Protein AF-A0A2D4K7F2-F1 (afdb_monomer_lite)

Secondary structure (DSSP, 8-state):
-----TT--HHHHHHHHHHHHTHHHHHHHHHHHHHPPPPTT-HHHHHHHHHHHHHHHHHHHT-TTTHHHHHHHHHHHHHHHHHHHHHHHHGGG-----SSS--HHHHHHHH-HHHHHHHHHHHHHHHHT-HHHHHHHHHHHHHHHH--S---HHHHHHHTT--HHHHHHHHHHHHHHS----S--

InterPro domains:
  IPR040314 Protein DOP1 [PTHR14042] (12-180)
  IPR056458 DOP1-like, middle TPR domain [PF24597] (17-144)

Sequence (185 aa):
VPELSINASMEDYARSFFEIYSKELLVESLIEILHQKFSECDLEEQHHAYLKPFRILISLLDKPEIGPLVIADLFLEVIRAFYRYCKETLGSDLKLSYSQTGSVLTSAIKENKNASEIVKTANMLITSLNTDFLWDYMTGCIEDCLSDKNKSTQTQLVTNGATISELCTLTVFLLDVIPLVSRNA

Organism: NCBI:txid1970185

Radius of gyration: 18.39 Å; chains: 1; bounding box: 46×45×52 Å

Foldseek 3Di:
DDDDDPPDDPLNVLLVCCLPPPQVVVLVVLLVLLVDDDDPPDPVVLLVSLLVSLVVLLVQLVPPSGNVSNCQLCVVSLLVSLVVSLCVQQPPQPDFPPDPDQDSSVVSCVVRPSSVVSLVSSLSSCVSVPVVVVVVLLVVLLVLQPPPPDPDVVSCSSNVPDHNVRSVVSVSVCVNRHPPPDPPD

pLDDT: mean 83.31, std 15.86, range [33.06, 96.69]

Structure (mmCIF, N/CA/C/O backbone):
data_AF-A0A2D4K7F2-F1
#
_entry.id   AF-A0A2D4K7F2-F1
#
loop_
_atom_site.group_PDB
_atom_site.id
_atom_site.type_symbol
_atom_site.label_atom_id
_atom_site.label_alt_id
_atom_site.label_comp_id
_atom_site.label_asym_id
_atom_site.label_entity_id
_atom_site.label_seq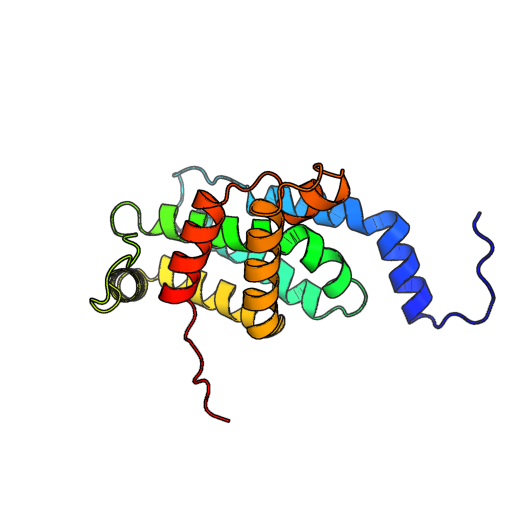_id
_atom_site.pdbx_PDB_ins_code
_atom_site.Cartn_x
_atom_site.Cartn_y
_atom_site.Cartn_z
_atom_site.occupancy
_atom_site.B_iso_or_equiv
_atom_site.auth_seq_id
_atom_site.auth_comp_id
_atom_site.auth_asym_id
_atom_site.auth_atom_id
_atom_site.pdbx_PDB_model_num
ATOM 1 N N . VAL A 1 1 ? 19.977 -13.621 -30.077 1.00 41.66 1 VAL A N 1
ATOM 2 C CA . VAL A 1 1 ? 20.786 -12.731 -29.214 1.00 41.66 1 VAL A CA 1
ATOM 3 C C . VAL A 1 1 ? 20.486 -11.316 -29.665 1.00 41.66 1 VAL A C 1
ATOM 5 O O . VAL A 1 1 ? 20.688 -11.071 -30.847 1.00 41.66 1 VAL A O 1
ATOM 8 N N . PRO A 1 2 ? 19.908 -10.436 -28.834 1.00 52.19 2 PRO A N 1
ATOM 9 C CA . PRO A 1 2 ? 19.657 -9.061 -29.253 1.00 52.19 2 PRO A CA 1
ATOM 10 C C . PRO A 1 2 ? 20.997 -8.339 -29.447 1.00 52.19 2 PRO A C 1
ATOM 12 O O . PRO A 1 2 ? 21.847 -8.371 -28.558 1.00 52.19 2 PRO A O 1
ATOM 15 N N . GLU A 1 3 ? 21.197 -7.735 -30.617 1.00 50.47 3 GLU A N 1
ATOM 16 C CA . GLU A 1 3 ? 22.344 -6.873 -30.912 1.00 50.47 3 GLU A CA 1
ATOM 17 C C . GLU A 1 3 ? 22.191 -5.559 -30.138 1.00 50.47 3 GLU A C 1
ATOM 19 O O . GLU A 1 3 ? 21.383 -4.699 -30.485 1.00 50.47 3 GLU A O 1
ATOM 24 N N . LEU A 1 4 ? 22.945 -5.423 -29.048 1.00 54.09 4 LEU A N 1
ATOM 25 C CA . LEU A 1 4 ? 22.988 -4.210 -28.239 1.00 54.09 4 LEU A CA 1
ATOM 26 C C . LEU A 1 4 ? 23.969 -3.217 -28.872 1.00 54.09 4 LEU A C 1
ATOM 28 O O . LEU A 1 4 ? 25.171 -3.469 -28.959 1.00 54.09 4 LEU A O 1
ATOM 32 N N . SER A 1 5 ? 23.444 -2.076 -29.314 1.00 52.84 5 SER A N 1
ATOM 33 C CA . SER A 1 5 ? 24.229 -0.929 -29.768 1.00 52.84 5 SER A CA 1
ATOM 34 C C . SER A 1 5 ? 25.203 -0.474 -28.675 1.00 52.84 5 SER A C 1
ATOM 36 O O . SER A 1 5 ? 24.795 -0.220 -27.543 1.00 52.84 5 SER A O 1
ATOM 38 N N . ILE A 1 6 ? 26.477 -0.330 -29.041 1.00 53.91 6 ILE A N 1
ATOM 39 C CA . ILE A 1 6 ? 27.677 -0.205 -28.184 1.00 53.91 6 ILE A CA 1
ATOM 40 C C . ILE A 1 6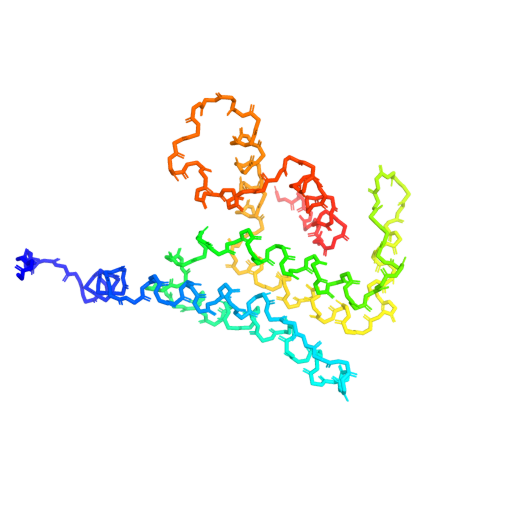 ? 27.754 1.111 -27.356 1.00 53.91 6 ILE A C 1
ATOM 42 O O . ILE A 1 6 ? 28.794 1.445 -26.804 1.00 53.91 6 ILE A O 1
ATOM 46 N N . ASN A 1 7 ? 26.652 1.847 -27.180 1.00 55.56 7 ASN A N 1
ATOM 47 C CA . ASN A 1 7 ? 26.633 3.141 -26.476 1.00 55.56 7 ASN A CA 1
ATOM 48 C C . ASN A 1 7 ? 25.781 3.174 -25.190 1.00 55.56 7 ASN A C 1
ATOM 50 O O . ASN A 1 7 ? 25.539 4.257 -24.663 1.00 55.56 7 ASN A O 1
ATOM 54 N N . ALA A 1 8 ? 25.314 2.032 -24.676 1.00 61.09 8 ALA A N 1
ATOM 55 C CA . ALA A 1 8 ? 24.573 1.985 -23.412 1.00 61.09 8 ALA A CA 1
ATOM 56 C C . ALA A 1 8 ? 25.526 2.099 -22.209 1.00 61.09 8 ALA A C 1
ATOM 58 O O . ALA A 1 8 ? 26.563 1.430 -22.170 1.00 61.09 8 ALA A O 1
ATOM 59 N N . SER A 1 9 ? 25.181 2.928 -21.219 1.00 81.25 9 SER A N 1
ATOM 60 C CA . SER A 1 9 ? 25.916 2.955 -19.952 1.00 81.25 9 SER A CA 1
ATOM 61 C C . SER A 1 9 ? 25.786 1.599 -19.238 1.00 81.25 9 SER A C 1
ATOM 63 O O . SER A 1 9 ? 24.853 0.833 -19.487 1.00 81.25 9 SER A O 1
ATOM 65 N N . MET A 1 10 ? 26.712 1.278 -18.329 1.00 80.88 10 MET A N 1
ATOM 66 C CA . MET A 1 10 ? 26.625 0.043 -17.531 1.00 80.88 10 MET A CA 1
ATOM 67 C C . MET A 1 10 ? 25.306 -0.035 -16.734 1.00 80.88 10 MET A C 1
ATOM 69 O O . MET A 1 10 ? 24.772 -1.125 -16.536 1.00 80.88 10 MET A O 1
ATOM 73 N N . GLU A 1 11 ? 24.758 1.115 -16.332 1.00 82.12 11 GLU A N 1
ATOM 74 C CA . GLU A 1 11 ? 23.466 1.228 -15.646 1.00 82.12 11 GLU A CA 1
ATOM 75 C C . GLU A 1 11 ? 22.288 0.883 -16.566 1.00 82.12 11 GLU A C 1
ATOM 77 O O . GLU A 1 11 ? 21.387 0.147 -16.163 1.00 82.12 11 GLU A O 1
ATOM 82 N N . ASP A 1 12 ? 22.311 1.339 -17.821 1.00 85.62 12 ASP A N 1
ATOM 83 C CA . ASP A 1 12 ? 21.271 1.009 -18.805 1.00 85.62 12 ASP A CA 1
ATOM 84 C C . ASP A 1 12 ? 21.291 -0.480 -19.164 1.00 85.62 12 ASP A C 1
ATOM 86 O O . ASP A 1 12 ? 20.240 -1.108 -19.313 1.00 85.62 12 ASP A O 1
ATOM 90 N N . TYR A 1 13 ? 22.489 -1.070 -19.241 1.00 88.06 13 TYR A N 1
ATOM 91 C CA . TYR A 1 13 ? 22.641 -2.511 -19.422 1.00 88.06 13 TYR A CA 1
ATOM 92 C C . TYR A 1 13 ? 22.053 -3.294 -18.240 1.00 88.06 13 TYR A C 1
ATOM 94 O O . TYR A 1 13 ? 21.304 -4.248 -18.451 1.00 88.06 13 TYR A O 1
ATOM 102 N N . ALA A 1 14 ? 22.348 -2.884 -17.001 1.00 88.62 14 ALA A N 1
ATOM 103 C CA . ALA A 1 14 ? 21.813 -3.530 -15.803 1.00 88.62 14 ALA A CA 1
ATOM 104 C C . ALA A 1 14 ? 20.278 -3.442 -15.736 1.00 88.62 14 ALA A C 1
ATOM 106 O O . ALA A 1 14 ? 19.625 -4.452 -15.465 1.00 88.62 14 ALA A O 1
ATOM 107 N N . ARG A 1 15 ? 19.701 -2.273 -16.056 1.00 89.88 15 ARG A N 1
ATOM 108 C CA . ARG A 1 15 ? 18.244 -2.080 -16.149 1.00 89.88 15 ARG A CA 1
ATOM 109 C C . ARG A 1 15 ? 17.612 -2.993 -17.192 1.00 89.88 15 ARG A C 1
ATOM 111 O O . ARG A 1 15 ? 16.686 -3.728 -16.868 1.00 89.88 15 ARG A O 1
ATOM 118 N N . SER A 1 16 ? 18.139 -2.991 -18.418 1.00 90.25 16 SER A N 1
ATOM 119 C CA . SER A 1 16 ? 17.604 -3.818 -19.507 1.00 90.25 16 SER A CA 1
ATOM 120 C C . SER A 1 16 ? 17.699 -5.310 -19.187 1.00 90.25 16 SER A C 1
ATOM 122 O O . SER A 1 16 ? 16.750 -6.057 -19.414 1.00 90.25 16 SER A O 1
ATOM 124 N N . PHE A 1 17 ? 18.818 -5.751 -18.606 1.00 92.69 17 PHE A N 1
ATOM 125 C CA . PHE A 1 17 ? 18.979 -7.134 -18.176 1.00 92.69 17 PHE A CA 1
ATOM 126 C C . PHE A 1 17 ? 17.947 -7.518 -17.107 1.00 92.69 17 PHE A C 1
ATOM 128 O O . PHE A 1 17 ? 17.298 -8.557 -17.223 1.00 92.69 17 PHE A O 1
ATOM 135 N N . PHE A 1 18 ? 17.769 -6.682 -16.080 1.00 94.19 18 PHE A N 1
ATOM 136 C CA . PHE A 1 18 ? 16.782 -6.929 -15.033 1.00 94.19 18 PHE A CA 1
ATOM 137 C C . PHE A 1 18 ? 15.359 -7.006 -15.600 1.00 94.19 18 PHE A C 1
ATOM 139 O O . PHE A 1 18 ? 14.629 -7.950 -15.294 1.00 94.19 18 PHE A O 1
ATOM 146 N N . GLU A 1 19 ? 14.988 -6.050 -16.451 1.00 93.00 19 GLU A N 1
ATOM 147 C CA . GLU A 1 19 ? 13.654 -5.963 -17.044 1.00 93.00 19 GLU A CA 1
ATOM 148 C C . GLU A 1 19 ? 13.312 -7.192 -17.895 1.00 93.00 19 GLU A C 1
ATOM 150 O O . GLU A 1 19 ? 12.196 -7.697 -17.812 1.00 93.00 19 GLU A O 1
ATOM 155 N N . ILE A 1 20 ? 14.281 -7.718 -18.652 1.00 93.00 20 ILE A N 1
ATOM 156 C CA . ILE A 1 20 ? 14.073 -8.873 -19.537 1.00 93.00 20 ILE A CA 1
ATOM 157 C C . ILE A 1 20 ? 14.046 -10.200 -18.768 1.00 93.00 20 ILE A C 1
ATOM 159 O O . ILE A 1 20 ? 13.259 -11.079 -19.114 1.00 93.00 20 ILE A O 1
ATOM 163 N N . TYR A 1 21 ? 14.921 -10.388 -17.774 1.00 95.06 21 TYR A N 1
ATOM 164 C CA . TYR A 1 21 ? 15.169 -11.722 -17.204 1.00 95.06 21 TYR A CA 1
ATOM 165 C C . TYR A 1 21 ? 14.666 -11.921 -15.772 1.00 95.06 21 TYR A C 1
ATOM 167 O O . TYR A 1 21 ? 14.460 -13.063 -15.366 1.00 95.06 21 TYR A O 1
ATOM 175 N N . SER A 1 22 ? 14.493 -10.848 -14.998 1.00 94.88 22 SER A N 1
ATOM 176 C CA . SER A 1 22 ? 14.298 -10.948 -13.543 1.00 94.88 22 SER A CA 1
ATOM 177 C C . SER A 1 22 ? 13.034 -10.262 -13.039 1.00 94.88 22 SER A C 1
ATOM 179 O O . SER A 1 22 ? 12.511 -10.663 -11.999 1.00 94.88 22 SER A O 1
ATOM 181 N N . LYS A 1 23 ? 12.546 -9.235 -13.745 1.00 95.00 23 LYS A N 1
ATOM 182 C CA . LYS A 1 23 ? 11.430 -8.399 -13.292 1.00 95.00 23 LYS A CA 1
ATOM 183 C C . LYS A 1 23 ? 10.177 -9.220 -12.988 1.00 95.00 23 LYS A C 1
ATOM 185 O O . LYS A 1 23 ? 9.656 -9.117 -11.884 1.00 95.00 23 LYS A O 1
ATOM 190 N N . GLU A 1 24 ? 9.724 -10.036 -13.936 1.00 94.19 24 GLU A N 1
ATOM 191 C CA . GLU A 1 24 ? 8.487 -10.818 -13.803 1.00 94.19 24 GLU A CA 1
ATOM 192 C C . GLU A 1 24 ? 8.547 -11.781 -12.608 1.00 94.19 24 GLU A C 1
ATOM 194 O O . GLU A 1 24 ? 7.668 -11.754 -11.750 1.00 94.19 24 GLU A O 1
ATOM 199 N N . LEU A 1 25 ? 9.645 -12.535 -12.483 1.00 95.69 25 LEU A N 1
ATOM 200 C CA . LEU A 1 25 ? 9.866 -13.469 -11.373 1.00 95.69 25 LEU A CA 1
ATOM 201 C C . LEU A 1 25 ? 9.899 -12.759 -10.014 1.00 95.69 25 LEU A C 1
ATOM 203 O O . LEU A 1 25 ? 9.378 -13.278 -9.023 1.00 95.69 25 LEU A O 1
ATOM 207 N N . LEU A 1 26 ? 10.524 -11.577 -9.951 1.00 95.88 26 LEU A N 1
ATOM 208 C CA . LEU A 1 26 ? 10.579 -10.792 -8.722 1.00 95.88 26 LEU A CA 1
ATOM 209 C C . LEU A 1 26 ? 9.196 -10.250 -8.349 1.00 95.88 26 LEU A C 1
ATOM 211 O O . LEU A 1 26 ? 8.814 -10.342 -7.185 1.00 95.88 26 LEU A O 1
ATOM 215 N N . VAL A 1 27 ? 8.450 -9.713 -9.318 1.00 94.88 27 VAL A N 1
ATOM 216 C CA . VAL A 1 27 ? 7.085 -9.213 -9.107 1.00 94.88 27 VAL A CA 1
ATOM 217 C C . VAL A 1 27 ? 6.181 -10.339 -8.610 1.00 94.88 27 VAL A C 1
ATOM 219 O O . VAL A 1 27 ? 5.565 -10.185 -7.559 1.00 94.88 27 VAL A O 1
ATOM 222 N N . GLU A 1 28 ? 6.165 -11.494 -9.278 1.00 94.44 28 GLU A N 1
ATOM 223 C CA . GLU A 1 28 ? 5.356 -12.652 -8.872 1.00 94.44 28 GLU A CA 1
ATOM 224 C C . GLU A 1 28 ? 5.695 -13.111 -7.444 1.00 94.44 28 GLU A C 1
ATOM 226 O O . GLU A 1 28 ? 4.811 -13.275 -6.601 1.00 94.44 28 GLU A O 1
ATOM 231 N N . SER A 1 29 ? 6.988 -13.214 -7.124 1.00 94.12 29 SER A N 1
ATOM 232 C CA . SER A 1 29 ? 7.446 -13.594 -5.781 1.00 94.12 29 SER A CA 1
ATOM 233 C C . SER A 1 29 ? 7.030 -12.585 -4.705 1.00 94.12 29 SER A C 1
ATOM 235 O O . SER A 1 29 ? 6.709 -12.967 -3.578 1.00 94.12 29 SER A O 1
ATOM 237 N N . LEU A 1 30 ? 7.049 -11.288 -5.023 1.00 95.88 30 LEU A N 1
ATOM 238 C CA . LEU A 1 30 ? 6.648 -10.231 -4.095 1.00 95.88 30 LEU A CA 1
ATOM 239 C C . LEU A 1 30 ? 5.133 -10.195 -3.889 1.00 95.88 30 LEU A C 1
ATOM 241 O O . LEU A 1 30 ? 4.702 -9.985 -2.756 1.00 95.88 30 LEU A O 1
ATOM 245 N N . ILE A 1 31 ? 4.335 -10.444 -4.933 1.00 94.25 31 ILE A N 1
ATOM 246 C CA . ILE A 1 31 ? 2.877 -10.600 -4.813 1.00 94.25 31 ILE A CA 1
ATOM 247 C C . ILE A 1 31 ? 2.558 -11.758 -3.869 1.00 94.25 31 ILE A C 1
ATOM 249 O O . ILE A 1 31 ? 1.789 -11.579 -2.926 1.00 94.25 31 ILE A O 1
ATOM 253 N N . GLU A 1 32 ? 3.211 -12.908 -4.053 1.00 93.75 32 GLU A N 1
ATOM 254 C CA . GLU A 1 32 ? 3.011 -14.067 -3.181 1.00 93.75 32 GLU A CA 1
ATOM 255 C C . GLU A 1 32 ? 3.349 -13.727 -1.722 1.00 93.75 32 GLU A C 1
ATOM 257 O O . GLU A 1 32 ? 2.568 -14.006 -0.815 1.00 93.75 32 GLU A O 1
ATOM 262 N N . ILE A 1 33 ? 4.468 -13.033 -1.479 1.00 93.31 33 ILE A N 1
ATOM 263 C CA . ILE A 1 33 ? 4.861 -12.569 -0.138 1.00 93.31 33 ILE A CA 1
ATOM 264 C C . ILE A 1 33 ? 3.832 -11.593 0.460 1.00 93.31 33 ILE A C 1
ATOM 266 O O . ILE A 1 33 ? 3.527 -11.688 1.647 1.00 93.31 33 ILE A O 1
ATOM 270 N N . LEU A 1 34 ? 3.269 -10.679 -0.336 1.00 94.31 34 LEU A N 1
ATOM 271 C CA . LEU A 1 34 ? 2.207 -9.758 0.097 1.00 94.31 34 LEU A CA 1
ATOM 272 C C . LEU A 1 34 ? 0.890 -10.497 0.408 1.00 94.31 34 LEU A C 1
ATOM 274 O O . LEU A 1 34 ? 0.081 -10.035 1.220 1.00 94.31 34 LEU A O 1
ATOM 278 N N . HIS A 1 35 ? 0.654 -11.649 -0.220 1.00 91.50 35 HIS A N 1
ATOM 279 C CA . HIS A 1 35 ? -0.549 -12.467 -0.042 1.00 91.50 35 HIS A CA 1
ATOM 280 C C . HIS A 1 35 ? -0.446 -13.528 1.049 1.00 91.50 35 HIS A C 1
ATOM 282 O O . HIS A 1 35 ? -1.481 -14.092 1.420 1.00 91.50 35 HIS A O 1
ATOM 288 N N . GLN A 1 36 ? 0.751 -13.765 1.591 1.00 83.31 36 GLN A N 1
ATOM 289 C CA . GLN A 1 36 ? 0.975 -14.765 2.631 1.00 83.31 36 GLN A CA 1
ATOM 290 C C . GLN A 1 36 ? 0.002 -14.604 3.802 1.00 83.31 36 GLN A C 1
ATOM 292 O O . GLN A 1 36 ? -0.175 -13.521 4.363 1.00 83.31 36 GLN A O 1
ATOM 297 N N . LYS A 1 37 ? -0.622 -15.726 4.171 1.00 76.19 37 LYS A N 1
ATOM 298 C CA . LYS A 1 37 ? -1.452 -15.864 5.367 1.00 76.19 37 LYS A CA 1
ATOM 299 C C . LYS A 1 37 ? -0.634 -16.557 6.443 1.00 76.19 37 LYS A C 1
ATOM 301 O O . LYS A 1 37 ? -0.062 -17.617 6.192 1.00 76.19 37 LYS A O 1
ATOM 306 N N . PHE A 1 38 ? -0.610 -15.984 7.636 1.00 72.00 38 PHE A N 1
ATOM 307 C CA . PHE A 1 38 ? 0.091 -16.564 8.776 1.00 72.00 38 PHE A CA 1
ATOM 308 C C . PHE A 1 38 ? -0.886 -17.387 9.618 1.00 72.00 38 PHE A C 1
ATOM 310 O O . PHE A 1 38 ? -2.035 -16.996 9.810 1.00 72.00 38 PHE A O 1
ATOM 317 N N . SER A 1 39 ? -0.443 -18.561 10.071 1.00 61.62 39 SER A N 1
ATOM 318 C CA . SER A 1 39 ? -1.217 -19.394 10.994 1.00 61.62 39 SER A CA 1
ATOM 319 C C . SER A 1 39 ? -1.154 -18.789 12.399 1.00 61.62 39 SER A C 1
ATOM 321 O O . SER A 1 39 ? -0.103 -18.301 12.800 1.00 61.62 39 SER A O 1
ATOM 323 N N . GLU A 1 40 ? -2.241 -18.887 13.164 1.00 58.59 40 GLU A N 1
ATOM 324 C CA . GLU A 1 40 ? -2.449 -18.260 14.489 1.00 58.59 40 GLU A CA 1
ATOM 325 C C . GLU A 1 40 ? -1.483 -18.716 15.610 1.00 58.59 40 GLU A C 1
ATOM 327 O O . GLU A 1 40 ? -1.678 -18.373 16.773 1.00 58.59 40 GLU A O 1
ATOM 332 N N . CYS A 1 41 ? -0.464 -19.529 15.311 1.00 56.75 41 CYS A N 1
ATOM 333 C CA . CYS A 1 41 ? 0.336 -20.198 16.338 1.00 56.75 41 CYS A CA 1
ATOM 334 C C . CYS A 1 41 ? 1.394 -19.313 17.012 1.00 56.75 41 CYS A C 1
ATOM 336 O O . CYS A 1 41 ? 1.846 -19.695 18.090 1.00 56.75 41 CYS A O 1
ATOM 338 N N . ASP A 1 42 ? 1.754 -18.154 16.449 1.00 68.75 42 ASP A N 1
ATOM 339 C CA . ASP A 1 42 ? 2.648 -17.198 17.114 1.00 68.75 42 ASP A CA 1
ATOM 340 C C . ASP A 1 42 ? 2.385 -15.749 16.655 1.00 68.75 42 ASP A C 1
ATOM 342 O O . ASP A 1 42 ? 2.672 -15.358 15.520 1.00 68.75 42 ASP A O 1
ATOM 346 N N . LEU A 1 43 ? 1.818 -14.942 17.558 1.00 68.81 43 LEU A N 1
ATOM 347 C CA . LEU A 1 43 ? 1.467 -13.538 17.316 1.00 68.81 43 LEU A CA 1
ATOM 348 C C . LEU A 1 43 ? 2.701 -12.648 17.074 1.00 68.81 43 LEU A C 1
ATOM 350 O O . LEU A 1 43 ? 2.588 -11.636 16.377 1.00 68.81 43 LEU A O 1
ATOM 354 N N . GLU A 1 44 ? 3.865 -12.989 17.639 1.00 71.69 44 GLU A N 1
ATOM 355 C CA . GLU A 1 44 ? 5.101 -12.221 17.439 1.00 71.69 44 GLU A CA 1
ATOM 356 C C . GLU A 1 44 ? 5.725 -12.533 16.074 1.00 71.69 44 GLU A C 1
ATOM 358 O O . GLU A 1 44 ? 6.097 -11.613 15.336 1.00 71.69 44 GLU A O 1
ATOM 363 N N . GLU A 1 45 ? 5.773 -13.811 15.686 1.00 75.38 45 GLU A N 1
ATOM 364 C CA . GLU A 1 45 ? 6.237 -14.209 14.351 1.00 75.38 45 GLU A CA 1
ATOM 365 C C . GLU A 1 45 ? 5.317 -13.664 13.250 1.00 75.38 45 GLU A C 1
ATOM 367 O O . GLU A 1 45 ? 5.803 -13.145 12.241 1.00 75.38 45 GLU A O 1
ATOM 372 N N . GLN A 1 46 ? 3.999 -13.695 13.468 1.00 78.00 46 GLN A N 1
ATOM 373 C CA . GLN A 1 46 ? 3.006 -13.120 12.559 1.00 78.00 46 GLN A CA 1
ATOM 374 C C . GLN A 1 46 ? 3.222 -11.614 12.353 1.00 78.00 46 GLN A C 1
ATOM 376 O O . GLN A 1 46 ? 3.198 -11.131 11.219 1.00 78.00 46 GLN A O 1
ATOM 381 N N . HIS A 1 47 ? 3.491 -10.867 13.428 1.00 82.19 47 HIS A N 1
ATOM 382 C CA . HIS A 1 47 ? 3.771 -9.432 13.340 1.00 82.19 47 HIS A CA 1
ATOM 383 C C . HIS A 1 47 ? 5.004 -9.139 12.480 1.00 82.19 47 HIS A C 1
ATOM 385 O O . HIS A 1 47 ? 4.956 -8.325 11.553 1.00 82.19 47 HIS A O 1
ATOM 391 N N . HIS A 1 48 ? 6.113 -9.837 12.734 1.00 85.19 48 HIS A N 1
ATOM 392 C CA . HIS A 1 48 ? 7.323 -9.688 11.926 1.00 85.19 48 HIS A CA 1
ATOM 393 C C . HIS A 1 48 ? 7.090 -10.022 10.454 1.00 85.19 48 HIS A C 1
ATOM 395 O O . HIS A 1 48 ? 7.679 -9.387 9.569 1.00 85.19 48 HIS A O 1
ATOM 401 N N . ALA A 1 49 ? 6.214 -10.984 10.195 1.00 87.44 49 ALA A N 1
ATOM 402 C CA . ALA A 1 49 ? 5.895 -11.406 8.855 1.00 87.44 49 ALA A CA 1
ATOM 403 C C . ALA A 1 49 ? 5.065 -10.364 8.078 1.00 87.44 49 ALA A C 1
ATOM 405 O O . ALA A 1 49 ? 5.313 -10.197 6.887 1.00 87.44 49 ALA A O 1
ATOM 406 N N . TYR A 1 50 ? 4.215 -9.559 8.733 1.00 92.25 50 TYR A N 1
ATOM 407 C CA . TYR A 1 50 ? 3.542 -8.409 8.099 1.00 92.25 50 TYR A 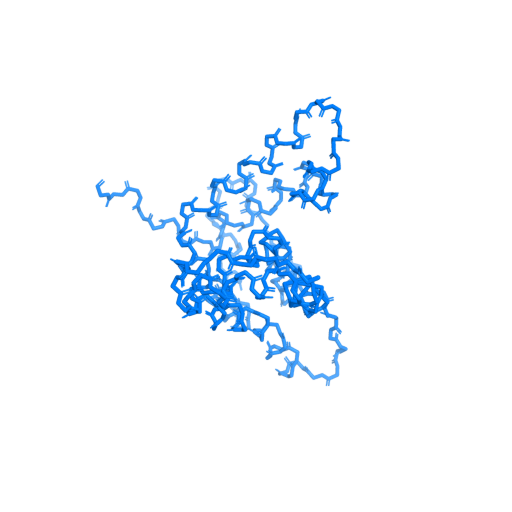CA 1
ATOM 408 C C . TYR A 1 50 ? 4.478 -7.242 7.761 1.00 92.25 50 TYR A C 1
ATOM 410 O O . TYR A 1 50 ? 4.245 -6.513 6.797 1.00 92.25 50 TYR A O 1
ATOM 418 N N . LEU A 1 51 ? 5.551 -7.038 8.533 1.00 94.50 51 LEU A N 1
ATOM 419 C CA . LEU A 1 51 ? 6.503 -5.948 8.274 1.00 94.50 51 LEU A CA 1
ATOM 420 C C . LEU A 1 51 ? 7.489 -6.278 7.146 1.00 94.50 51 LEU A C 1
ATOM 422 O O . LEU A 1 51 ? 7.997 -5.377 6.473 1.00 94.50 51 LEU A O 1
ATOM 426 N N . LYS A 1 52 ? 7.797 -7.564 6.959 1.00 94.25 52 LYS A N 1
ATOM 427 C CA . LYS A 1 52 ? 8.816 -8.041 6.018 1.00 94.25 52 LYS A CA 1
ATOM 428 C C . LYS A 1 52 ? 8.561 -7.610 4.559 1.00 94.25 52 LYS A C 1
ATOM 430 O O . LYS A 1 52 ? 9.514 -7.098 3.970 1.00 94.25 52 LYS A O 1
ATOM 435 N N . PRO A 1 53 ? 7.348 -7.732 3.978 1.00 94.88 53 PRO A N 1
ATOM 436 C CA . PRO A 1 53 ? 7.082 -7.303 2.605 1.00 94.88 53 PRO A CA 1
ATOM 437 C C . PRO A 1 53 ? 7.407 -5.822 2.383 1.00 94.88 53 PRO A C 1
ATOM 439 O O . PRO A 1 53 ? 8.138 -5.480 1.455 1.00 94.88 53 PRO A O 1
ATOM 442 N N . PHE A 1 54 ? 6.956 -4.941 3.283 1.00 96.25 54 PHE A N 1
ATOM 443 C CA . PHE A 1 54 ? 7.217 -3.503 3.169 1.00 96.25 54 PHE A CA 1
ATOM 444 C C . PHE A 1 54 ? 8.703 -3.171 3.306 1.00 96.25 54 PHE A C 1
ATOM 446 O O . PHE A 1 54 ? 9.217 -2.345 2.559 1.00 96.25 54 PHE A O 1
ATOM 453 N N . ARG A 1 55 ? 9.419 -3.842 4.218 1.00 96.25 55 ARG A N 1
ATOM 454 C CA . ARG A 1 55 ? 10.868 -3.650 4.387 1.00 96.25 55 ARG A CA 1
ATOM 455 C C . ARG A 1 55 ? 11.660 -4.080 3.155 1.00 96.25 55 ARG A C 1
ATOM 457 O O . ARG A 1 55 ? 12.576 -3.364 2.767 1.00 96.25 55 ARG A O 1
ATOM 464 N N . ILE A 1 56 ? 11.297 -5.205 2.533 1.00 95.81 56 ILE A N 1
ATOM 465 C CA . ILE A 1 56 ? 11.913 -5.649 1.274 1.00 95.81 56 ILE A CA 1
ATOM 466 C C . ILE A 1 56 ? 11.703 -4.586 0.195 1.00 95.81 56 ILE A C 1
ATOM 468 O O . ILE A 1 56 ? 12.666 -4.184 -0.450 1.00 95.81 56 ILE A O 1
ATOM 472 N N . LEU A 1 57 ? 10.474 -4.088 0.038 1.00 96.25 57 LEU A N 1
ATOM 473 C CA . LEU A 1 57 ? 10.159 -3.065 -0.960 1.00 96.25 57 LEU A CA 1
ATOM 474 C C . LEU A 1 57 ? 10.934 -1.766 -0.724 1.00 96.25 57 LEU A C 1
ATOM 476 O O . LEU A 1 57 ? 11.514 -1.249 -1.671 1.00 96.25 57 LEU A O 1
ATOM 480 N N . ILE A 1 58 ? 11.034 -1.288 0.522 1.00 95.31 58 ILE A N 1
ATOM 481 C CA . ILE A 1 58 ? 11.868 -0.122 0.867 1.00 95.31 58 ILE A CA 1
ATOM 482 C C . ILE A 1 58 ? 13.315 -0.348 0.407 1.00 95.31 58 ILE A C 1
ATOM 484 O O . ILE A 1 58 ? 13.871 0.494 -0.289 1.00 95.31 58 ILE A O 1
ATOM 488 N N . SER A 1 59 ? 13.904 -1.507 0.719 1.00 95.38 59 SER A N 1
ATOM 489 C CA . SER A 1 59 ? 15.275 -1.831 0.296 1.00 95.38 59 SER A CA 1
ATOM 490 C C . SER A 1 59 ? 15.444 -1.941 -1.223 1.00 95.38 59 SER A C 1
ATOM 492 O O . SER A 1 59 ? 16.534 -1.690 -1.734 1.00 95.38 59 SER A O 1
ATOM 494 N N . LEU A 1 60 ? 14.397 -2.330 -1.958 1.00 94.44 60 LEU A N 1
ATOM 495 C CA . LEU A 1 60 ? 14.424 -2.358 -3.421 1.00 94.44 60 LEU A CA 1
ATOM 496 C C . LEU A 1 60 ? 14.349 -0.953 -4.024 1.00 94.44 60 LEU A C 1
ATOM 498 O O . LEU A 1 60 ? 14.967 -0.719 -5.058 1.00 94.44 60 LEU A O 1
ATOM 502 N N . LEU A 1 61 ? 13.642 -0.013 -3.389 1.00 92.69 61 LEU A N 1
ATOM 503 C CA . LEU A 1 61 ? 13.579 1.382 -3.844 1.00 92.69 61 LEU A CA 1
ATOM 504 C C . LEU A 1 61 ? 14.928 2.099 -3.766 1.00 92.69 61 LEU A C 1
ATOM 506 O O . LEU A 1 61 ? 15.192 2.968 -4.592 1.00 92.69 61 LEU A O 1
ATOM 510 N N . ASP A 1 62 ? 15.818 1.668 -2.871 1.00 91.81 62 ASP A N 1
ATOM 511 C CA . ASP A 1 62 ? 17.206 2.146 -2.818 1.00 91.81 62 ASP A CA 1
ATOM 512 C C . ASP A 1 62 ? 18.054 1.687 -4.028 1.00 91.81 62 ASP A C 1
ATOM 514 O O . ASP A 1 62 ? 19.206 2.103 -4.180 1.00 91.81 62 ASP A O 1
ATOM 518 N N . LYS A 1 63 ? 17.516 0.810 -4.891 1.00 91.62 63 LYS A N 1
ATOM 519 C CA . LYS A 1 63 ? 18.156 0.320 -6.120 1.00 91.62 63 LYS A CA 1
ATOM 520 C C . LYS A 1 63 ? 17.504 0.964 -7.349 1.00 91.62 63 LYS A C 1
ATOM 522 O O . LYS A 1 63 ? 16.451 0.485 -7.785 1.00 91.62 63 LYS A O 1
ATOM 527 N N . PRO A 1 64 ? 18.099 2.018 -7.944 1.00 87.50 64 PRO A N 1
ATOM 528 C CA . PRO A 1 64 ? 17.499 2.749 -9.068 1.00 87.50 64 PRO A CA 1
ATOM 529 C C . PRO A 1 64 ? 17.303 1.897 -10.333 1.00 87.50 64 PRO A C 1
ATOM 531 O O . PRO A 1 64 ? 16.568 2.288 -11.239 1.00 87.50 64 PRO A O 1
ATOM 534 N N . GLU A 1 65 ? 17.962 0.746 -10.416 1.00 88.94 65 GLU A N 1
ATOM 535 C CA . GLU A 1 65 ? 17.840 -0.240 -11.485 1.00 88.94 65 GLU A CA 1
ATOM 536 C C . GLU A 1 65 ? 16.735 -1.287 -11.268 1.00 88.94 65 GLU A C 1
ATOM 538 O O . GLU A 1 65 ? 16.417 -2.009 -12.206 1.00 88.94 65 GLU A O 1
ATOM 543 N N . ILE A 1 66 ? 16.140 -1.375 -10.070 1.00 90.88 66 ILE A N 1
ATOM 544 C CA . ILE A 1 66 ? 15.126 -2.390 -9.725 1.00 90.88 66 ILE A CA 1
ATOM 545 C C . ILE A 1 66 ? 13.849 -1.745 -9.184 1.00 90.88 66 ILE A C 1
ATOM 547 O O . ILE A 1 66 ? 12.772 -1.970 -9.732 1.00 90.88 66 ILE A O 1
ATOM 551 N N . GLY A 1 67 ? 13.953 -0.948 -8.117 1.00 89.38 67 GLY A N 1
ATOM 552 C CA . GLY A 1 67 ? 12.809 -0.474 -7.334 1.00 89.38 67 GLY A CA 1
ATOM 553 C C . GLY A 1 67 ? 11.724 0.217 -8.162 1.00 89.38 67 GLY A C 1
ATOM 554 O O . GLY A 1 67 ? 10.582 -0.249 -8.158 1.00 89.38 67 GLY A O 1
ATOM 555 N N . PRO A 1 68 ? 12.060 1.273 -8.928 1.00 89.06 68 PRO A N 1
ATOM 556 C CA . PRO A 1 68 ? 11.089 1.959 -9.779 1.00 89.06 68 PRO A CA 1
ATOM 557 C C . PRO A 1 68 ? 10.448 1.061 -10.849 1.00 89.06 68 PRO A C 1
ATOM 559 O O . PRO A 1 68 ? 9.301 1.288 -11.223 1.00 89.06 68 PRO A O 1
ATOM 562 N N . LEU A 1 69 ? 11.157 0.033 -11.331 1.00 89.12 69 LEU A N 1
ATOM 563 C CA . LEU A 1 69 ? 10.663 -0.848 -12.395 1.00 89.12 69 LEU A CA 1
ATOM 564 C C . LEU A 1 69 ? 9.623 -1.855 -11.907 1.00 89.12 69 LEU A C 1
ATOM 566 O O . LEU A 1 69 ? 8.792 -2.278 -12.708 1.00 89.12 69 LEU A O 1
ATOM 570 N N . VAL A 1 70 ? 9.685 -2.257 -10.634 1.00 91.94 70 VAL A N 1
ATOM 571 C CA . VAL A 1 70 ? 8.749 -3.234 -10.054 1.00 91.94 70 VAL A CA 1
ATOM 572 C C . VAL A 1 70 ? 7.596 -2.586 -9.306 1.00 91.94 70 VAL A C 1
ATOM 574 O O . VAL A 1 70 ? 6.542 -3.203 -9.179 1.00 91.94 70 VAL A O 1
ATOM 577 N N . ILE A 1 71 ? 7.766 -1.362 -8.792 1.00 89.38 71 ILE A N 1
ATOM 578 C CA . ILE A 1 71 ? 6.757 -0.788 -7.900 1.00 89.38 71 ILE A CA 1
ATOM 579 C C . ILE A 1 71 ? 5.420 -0.570 -8.604 1.00 89.38 71 ILE A C 1
ATOM 581 O O . ILE A 1 71 ? 4.389 -0.871 -8.015 1.00 89.38 71 ILE A O 1
ATOM 585 N N . ALA A 1 72 ? 5.422 -0.123 -9.863 1.00 84.06 72 ALA A N 1
ATOM 586 C CA . ALA A 1 72 ? 4.195 0.135 -10.614 1.00 84.06 72 ALA A CA 1
ATOM 587 C C . ALA A 1 72 ? 3.294 -1.110 -10.716 1.00 84.06 72 ALA A C 1
ATOM 589 O O . ALA A 1 72 ? 2.078 -0.995 -10.579 1.00 84.06 72 ALA A O 1
ATOM 590 N N . ASP A 1 73 ? 3.899 -2.291 -10.872 1.00 90.06 73 ASP A N 1
ATOM 591 C CA . ASP A 1 73 ? 3.195 -3.575 -10.981 1.00 90.06 73 ASP A CA 1
ATOM 592 C C . ASP A 1 73 ? 2.738 -4.125 -9.616 1.00 90.06 73 ASP A C 1
ATOM 594 O O . ASP A 1 73 ? 1.878 -5.001 -9.539 1.00 90.06 73 ASP A O 1
ATOM 598 N N . LEU A 1 74 ? 3.307 -3.613 -8.521 1.00 93.38 74 LEU A N 1
ATOM 599 C CA . LEU A 1 74 ? 3.069 -4.092 -7.157 1.00 93.38 74 LEU A CA 1
ATOM 600 C C . LEU A 1 74 ? 2.192 -3.157 -6.330 1.00 93.38 74 LEU A C 1
ATOM 602 O O . LEU A 1 74 ? 1.682 -3.561 -5.287 1.00 93.38 74 LEU A O 1
ATOM 606 N N . PHE A 1 75 ? 2.045 -1.900 -6.733 1.00 93.56 75 PHE A N 1
ATOM 607 C CA . PHE A 1 75 ? 1.626 -0.862 -5.802 1.00 93.56 75 PHE A CA 1
ATOM 608 C C . PHE A 1 75 ? 0.199 -1.049 -5.279 1.00 93.56 75 PHE A C 1
ATOM 610 O O . PHE A 1 75 ? -0.034 -0.918 -4.076 1.00 93.56 75 PHE A O 1
ATOM 617 N N . LEU A 1 76 ? -0.744 -1.466 -6.127 1.00 94.75 76 LEU A N 1
ATOM 618 C CA . LEU A 1 76 ? -2.083 -1.818 -5.659 1.00 94.75 76 LEU A CA 1
ATOM 619 C C . LEU A 1 76 ? -2.064 -3.005 -4.681 1.00 94.75 76 LEU A C 1
ATOM 621 O O . LEU A 1 76 ? -2.794 -2.991 -3.690 1.00 94.75 76 LEU A O 1
ATOM 625 N N . GLU A 1 77 ? -1.199 -3.999 -4.897 1.00 95.50 77 GLU A N 1
ATOM 626 C CA . GLU A 1 77 ? -1.040 -5.128 -3.971 1.00 95.50 77 GLU A CA 1
ATOM 627 C C . GLU A 1 77 ? -0.420 -4.707 -2.637 1.00 95.50 77 GLU A C 1
ATOM 629 O O . GLU A 1 77 ? -0.824 -5.204 -1.586 1.00 95.50 77 GLU A O 1
ATOM 634 N N . VAL A 1 78 ? 0.490 -3.731 -2.645 1.00 96.06 78 VAL A N 1
ATOM 635 C CA . VAL A 1 78 ? 1.024 -3.110 -1.424 1.00 96.06 78 VAL A CA 1
ATOM 636 C C . VAL A 1 78 ? -0.093 -2.448 -0.622 1.00 96.06 78 VAL A C 1
ATOM 638 O O . VAL A 1 78 ? -0.187 -2.656 0.588 1.00 96.06 78 VAL A O 1
ATOM 641 N N . ILE A 1 79 ? -0.971 -1.690 -1.282 1.00 96.38 79 ILE A N 1
ATOM 642 C CA . ILE A 1 79 ? -2.101 -1.007 -0.636 1.00 96.38 79 ILE A CA 1
ATOM 643 C C . ILE A 1 79 ? -3.115 -2.029 -0.095 1.00 96.38 79 ILE A C 1
ATOM 645 O O . ILE A 1 79 ? -3.579 -1.905 1.043 1.00 96.38 79 ILE A O 1
ATOM 649 N N . ARG A 1 80 ? -3.419 -3.082 -0.866 1.00 96.31 80 ARG A N 1
ATOM 650 C CA . ARG A 1 80 ? -4.276 -4.202 -0.440 1.00 96.31 80 ARG A CA 1
ATOM 651 C C . ARG A 1 80 ? -3.708 -4.922 0.779 1.00 96.31 80 ARG A C 1
ATOM 653 O O . ARG A 1 80 ? -4.449 -5.177 1.730 1.00 96.31 80 ARG A O 1
ATOM 660 N N . ALA A 1 81 ? -2.414 -5.236 0.764 1.00 96.38 81 ALA A N 1
ATOM 661 C CA . ALA A 1 81 ? -1.720 -5.863 1.882 1.00 96.38 81 ALA A CA 1
ATOM 662 C C . ALA A 1 81 ? -1.741 -4.958 3.115 1.00 96.38 81 ALA A C 1
ATOM 664 O O . ALA A 1 81 ? -2.070 -5.419 4.202 1.00 96.38 81 ALA A O 1
ATOM 665 N N . PHE A 1 82 ? -1.496 -3.657 2.945 1.00 96.50 82 PHE A N 1
ATOM 666 C CA . PHE A 1 82 ? -1.541 -2.696 4.042 1.00 96.50 82 PHE A CA 1
ATOM 667 C C . PHE A 1 82 ? -2.915 -2.665 4.725 1.00 96.50 82 PHE A C 1
ATOM 669 O O . PHE A 1 82 ? -3.004 -2.857 5.940 1.00 96.50 82 PHE A O 1
ATOM 676 N N . TYR A 1 83 ? -3.993 -2.527 3.949 1.00 95.88 83 TYR A N 1
ATOM 677 C CA . TYR A 1 83 ? -5.352 -2.602 4.484 1.00 95.88 83 TYR A CA 1
ATOM 678 C C . TYR A 1 83 ? -5.626 -3.948 5.172 1.00 95.88 83 TYR A C 1
ATOM 680 O O . TYR A 1 83 ? -6.148 -3.981 6.290 1.00 95.88 83 TYR A O 1
ATOM 688 N N . ARG A 1 84 ? -5.254 -5.065 4.531 1.00 95.19 84 ARG A N 1
ATOM 689 C CA . ARG A 1 84 ? -5.468 -6.421 5.055 1.00 95.19 84 ARG A CA 1
ATOM 690 C C . ARG A 1 84 ? -4.754 -6.637 6.386 1.00 95.19 84 ARG A C 1
ATOM 692 O O . ARG A 1 84 ? -5.392 -7.089 7.328 1.00 95.19 84 ARG A O 1
ATOM 699 N N . TYR A 1 85 ? -3.478 -6.277 6.491 1.00 94.88 85 TYR A N 1
ATOM 700 C CA . TYR A 1 85 ? -2.689 -6.481 7.706 1.00 94.88 85 TYR A CA 1
ATOM 701 C C . TYR A 1 85 ? -3.221 -5.638 8.865 1.00 94.88 85 TYR A C 1
ATOM 703 O O . TYR A 1 85 ? -3.335 -6.131 9.988 1.00 94.88 85 TYR A O 1
ATOM 711 N N . CYS A 1 86 ? -3.638 -4.394 8.603 1.00 94.31 86 CYS A N 1
ATOM 712 C CA . CYS A 1 86 ? -4.331 -3.588 9.605 1.00 94.31 86 CYS A CA 1
ATOM 713 C C . CYS A 1 86 ? -5.666 -4.217 10.021 1.00 94.31 86 CYS A C 1
ATOM 715 O O . CYS A 1 86 ? -5.972 -4.253 11.209 1.00 94.31 86 CYS A O 1
ATOM 717 N N . LYS A 1 87 ? -6.444 -4.749 9.073 1.00 93.19 87 LYS A N 1
ATOM 718 C CA . LYS A 1 87 ? -7.723 -5.412 9.355 1.00 93.19 87 LYS A CA 1
ATOM 719 C C . LYS A 1 87 ? -7.557 -6.684 10.182 1.00 93.19 87 LYS A C 1
ATOM 721 O O . LYS A 1 87 ? -8.329 -6.894 11.108 1.00 93.19 87 LYS A O 1
ATOM 726 N N . GLU A 1 88 ? -6.565 -7.510 9.873 1.00 91.75 88 GLU A N 1
ATOM 727 C CA . GLU A 1 88 ? -6.263 -8.734 10.624 1.00 91.75 88 GLU A CA 1
ATOM 728 C C . GLU A 1 88 ? -5.746 -8.411 12.032 1.00 91.75 88 GLU A C 1
ATOM 730 O O . GLU A 1 88 ? -6.122 -9.076 12.990 1.00 91.75 88 GLU A O 1
ATOM 735 N N . THR A 1 89 ? -4.967 -7.335 12.177 1.00 91.75 89 THR A N 1
ATOM 736 C CA . THR A 1 89 ? -4.402 -6.917 13.472 1.00 91.75 89 THR A CA 1
ATOM 737 C C . THR A 1 89 ? -5.418 -6.210 14.380 1.00 91.75 89 THR A C 1
ATOM 739 O O . THR A 1 89 ? -5.344 -6.338 15.600 1.00 91.75 89 THR A O 1
ATOM 742 N N . LEU A 1 90 ? -6.348 -5.436 13.809 1.00 91.62 90 LEU A N 1
ATOM 743 C CA . LEU A 1 90 ? -7.349 -4.657 14.557 1.00 91.62 90 LEU A CA 1
ATOM 744 C C . LEU A 1 90 ? -8.706 -5.367 14.675 1.00 91.62 90 LEU A C 1
ATOM 746 O O . LEU A 1 90 ? -9.518 -5.005 15.521 1.00 91.62 90 LEU A O 1
ATOM 750 N N . GLY A 1 91 ? -8.997 -6.348 13.819 1.00 89.81 91 GLY A N 1
ATOM 751 C CA . GLY A 1 91 ? -10.270 -7.064 13.821 1.00 89.81 91 GLY A CA 1
ATOM 752 C C . GLY A 1 91 ? -11.477 -6.124 13.710 1.00 89.81 91 GLY A C 1
ATOM 753 O O . GLY A 1 91 ? -11.599 -5.346 12.761 1.00 89.81 91 GLY A O 1
ATOM 754 N N . SER A 1 92 ? -12.382 -6.193 14.692 1.00 87.06 92 SER A N 1
ATOM 755 C CA . SER A 1 92 ? -13.590 -5.354 14.768 1.00 87.06 92 SER A CA 1
ATOM 756 C C . SER A 1 92 ? -13.320 -3.874 15.047 1.00 87.06 92 SER A C 1
ATOM 758 O O . SER A 1 92 ? -14.226 -3.051 14.878 1.00 87.06 92 SER A O 1
ATOM 760 N N . ASP A 1 93 ? -12.105 -3.534 15.477 1.00 84.88 93 ASP A N 1
ATOM 761 C CA . ASP A 1 93 ? -11.721 -2.158 15.794 1.00 84.88 93 ASP A CA 1
ATOM 762 C C . ASP A 1 93 ? -11.322 -1.372 14.540 1.00 84.88 93 ASP A C 1
ATOM 764 O O . ASP A 1 93 ? -11.286 -0.139 14.569 1.00 84.88 93 ASP A O 1
ATOM 768 N N . LEU A 1 94 ? -11.113 -2.051 13.401 1.00 88.62 94 LEU A N 1
ATOM 769 C CA . LEU A 1 94 ? -10.975 -1.378 12.114 1.00 88.62 94 LEU A CA 1
ATOM 770 C C . LEU A 1 94 ? -12.336 -0.825 11.672 1.00 88.62 94 LEU A C 1
ATOM 772 O O . LEU A 1 94 ? -13.160 -1.518 11.072 1.00 88.62 94 LEU A O 1
ATOM 776 N N . LYS A 1 95 ? -12.561 0.457 11.963 1.00 86.69 95 LYS A N 1
ATOM 777 C CA . LYS A 1 95 ? -13.750 1.209 11.551 1.00 86.69 95 LYS A CA 1
ATOM 778 C C . LYS A 1 95 ? -13.323 2.429 10.756 1.00 86.69 95 LYS A C 1
ATOM 780 O O . LYS A 1 95 ? -12.799 3.383 11.322 1.00 86.69 95 LYS A O 1
ATOM 785 N N . LEU A 1 96 ? -13.554 2.372 9.448 1.00 84.94 96 LEU A N 1
ATOM 786 C CA . LEU A 1 96 ? -13.243 3.469 8.537 1.00 84.94 96 LEU A CA 1
ATOM 787 C C . LEU A 1 96 ? -14.172 4.661 8.777 1.00 84.94 96 LEU A C 1
ATOM 789 O O . LEU A 1 96 ? -15.382 4.488 8.976 1.00 84.94 96 LEU A O 1
ATOM 793 N N . SER A 1 97 ? -13.617 5.871 8.727 1.00 76.56 97 SER A N 1
ATOM 794 C CA . SER A 1 97 ? -14.390 7.104 8.880 1.00 76.56 97 SER A CA 1
ATOM 795 C C . SER A 1 97 ? -15.084 7.452 7.564 1.00 76.56 97 SER A C 1
ATOM 797 O O . SER A 1 97 ? -14.577 8.216 6.751 1.00 76.56 97 SER A O 1
ATOM 799 N N . TYR A 1 98 ? -16.294 6.942 7.349 1.00 70.75 98 TYR A N 1
ATOM 800 C CA . TYR A 1 98 ? -17.151 7.467 6.275 1.00 70.75 98 TYR A CA 1
ATOM 801 C C . TYR A 1 98 ? -17.824 8.802 6.666 1.00 70.75 98 TYR A C 1
ATOM 803 O O . TYR A 1 98 ? -18.457 9.442 5.829 1.00 70.75 98 TYR A O 1
ATOM 811 N N . SER A 1 99 ? -17.690 9.238 7.930 1.00 54.84 99 SER A N 1
ATOM 812 C CA . SER A 1 99 ? -18.245 10.488 8.470 1.00 54.84 99 SER A CA 1
ATOM 813 C C . SER A 1 99 ? -17.185 11.366 9.148 1.00 54.84 99 SER A C 1
ATOM 815 O O . SER A 1 99 ? -16.246 10.856 9.747 1.00 54.84 99 SER A O 1
ATOM 817 N N . GLN A 1 100 ? -17.397 12.688 9.132 1.00 52.44 100 GLN A N 1
ATOM 818 C CA . GLN A 1 100 ? -16.511 13.769 9.625 1.00 52.44 100 GLN A CA 1
ATOM 819 C C . GLN A 1 100 ? -16.164 13.772 11.130 1.00 52.44 100 GLN A C 1
ATOM 821 O O . GLN A 1 100 ? -15.574 14.728 11.632 1.00 52.44 100 GLN A O 1
ATOM 826 N N . THR A 1 101 ? -16.511 12.731 11.878 1.00 53.16 101 THR A N 1
ATOM 827 C CA . THR A 1 101 ? -16.095 12.571 13.275 1.00 53.16 101 THR A CA 1
ATOM 828 C C . THR A 1 101 ? -14.662 12.053 13.306 1.00 53.16 101 THR A C 1
ATOM 830 O O . THR A 1 101 ? -14.395 11.013 12.711 1.00 53.16 101 THR A O 1
ATOM 833 N N . GLY A 1 102 ? -13.759 12.778 13.978 1.00 56.94 102 GLY A N 1
ATOM 834 C CA . GLY A 1 102 ? -12.326 12.468 14.061 1.00 56.94 102 GLY A CA 1
ATOM 835 C C . GLY A 1 102 ? -12.017 10.970 14.190 1.00 56.94 102 GLY A C 1
ATOM 836 O O . GLY A 1 102 ? -12.680 10.257 14.941 1.00 56.94 102 GLY A O 1
ATOM 837 N N . SER A 1 103 ? -11.031 10.522 13.407 1.00 68.38 103 SER A N 1
ATOM 838 C CA . SER A 1 103 ? -10.809 9.124 13.021 1.00 68.38 103 SER A CA 1
ATOM 839 C C . SER A 1 103 ? -10.706 8.162 14.210 1.00 68.38 103 SER A C 1
ATOM 841 O O . SER A 1 103 ? -9.683 8.075 14.894 1.00 68.38 103 SER A O 1
ATOM 843 N N . VAL A 1 104 ? -11.779 7.393 14.425 1.00 82.12 104 VAL A N 1
ATOM 844 C CA . VAL A 1 104 ? -11.826 6.245 15.349 1.00 82.12 104 VAL A CA 1
ATOM 845 C C . VAL A 1 104 ? -10.702 5.256 15.022 1.00 82.12 104 VAL A C 1
ATOM 847 O O . VAL A 1 104 ? -10.077 4.709 15.931 1.00 82.12 104 VAL A O 1
ATOM 850 N N . LEU A 1 105 ? -10.390 5.093 13.731 1.00 87.50 105 LEU A N 1
ATOM 851 C CA . LEU A 1 105 ? -9.302 4.245 13.262 1.00 87.50 105 LEU A CA 1
ATOM 852 C C . LEU A 1 105 ? -7.936 4.724 13.764 1.00 87.50 105 LEU A C 1
ATOM 854 O O . LEU A 1 105 ? -7.140 3.908 14.223 1.00 87.50 105 LEU A O 1
ATOM 858 N N . THR A 1 106 ? -7.658 6.032 13.729 1.00 86.69 106 THR A N 1
ATOM 859 C CA . THR A 1 106 ? -6.390 6.568 14.244 1.00 86.69 106 THR A CA 1
ATOM 860 C C . THR A 1 106 ? -6.200 6.235 15.726 1.00 86.69 106 THR A C 1
ATOM 862 O O . THR A 1 106 ? -5.084 5.912 16.136 1.00 86.69 106 THR A O 1
ATOM 865 N N . SER A 1 107 ? -7.260 6.296 16.538 1.00 88.56 107 SER A N 1
ATOM 866 C CA . SER A 1 107 ? -7.190 5.923 17.958 1.00 88.56 107 SER A CA 1
ATOM 867 C C . SER A 1 107 ? -6.929 4.427 18.133 1.00 88.56 107 SER A C 1
ATOM 869 O O . SER A 1 107 ? -5.983 4.065 18.828 1.00 88.56 107 SER A O 1
ATOM 871 N N . ALA A 1 108 ? -7.665 3.569 17.419 1.00 91.38 108 ALA A N 1
ATOM 872 C CA . ALA A 1 108 ? -7.457 2.119 17.455 1.00 91.38 108 ALA A CA 1
ATOM 873 C C . ALA A 1 108 ? -6.025 1.721 17.041 1.00 91.38 108 ALA A C 1
ATOM 875 O O . ALA A 1 108 ? -5.387 0.887 17.681 1.00 91.38 108 ALA A O 1
ATOM 876 N N . ILE A 1 109 ? -5.468 2.377 16.015 1.00 92.25 109 ILE A N 1
ATOM 877 C CA . ILE A 1 109 ? -4.073 2.184 15.587 1.00 92.25 109 ILE A CA 1
ATOM 878 C C . ILE A 1 109 ? -3.086 2.619 16.674 1.00 92.25 109 ILE A C 1
ATOM 880 O O . ILE A 1 109 ? -2.057 1.975 16.858 1.00 92.25 109 ILE A O 1
ATOM 884 N N . LYS A 1 110 ? -3.352 3.723 17.381 1.00 90.44 110 LYS A N 1
ATOM 885 C CA . LYS A 1 110 ? -2.472 4.204 18.459 1.00 90.44 110 LYS A CA 1
ATOM 886 C C . LYS A 1 110 ? -2.495 3.286 19.680 1.00 90.44 110 LYS A C 1
ATOM 888 O O . LYS A 1 110 ? -1.471 3.156 20.344 1.00 90.44 110 LYS A O 1
ATOM 893 N N . GLU A 1 111 ? -3.636 2.668 19.961 1.00 93.06 111 GLU A N 1
ATOM 894 C CA . GLU A 1 111 ? -3.826 1.751 21.088 1.00 93.06 111 GLU A CA 1
ATOM 895 C C . GLU A 1 111 ? -3.265 0.345 20.808 1.00 93.06 111 GLU A C 1
ATOM 897 O O . GLU A 1 111 ? -2.911 -0.372 21.744 1.00 93.06 111 GLU A O 1
ATOM 902 N N . ASN A 1 112 ? -3.092 -0.034 19.536 1.00 93.12 112 ASN A N 1
ATOM 903 C CA . ASN A 1 112 ? -2.507 -1.312 19.132 1.00 93.12 112 ASN A CA 1
ATOM 904 C C . ASN A 1 112 ? -1.068 -1.144 18.603 1.00 93.12 112 ASN A C 1
ATOM 906 O O . ASN A 1 112 ? -0.835 -0.648 17.498 1.00 93.12 112 ASN A O 1
ATOM 910 N N . LYS A 1 113 ? -0.079 -1.614 19.377 1.00 93.25 113 LYS A N 1
ATOM 911 C CA . LYS A 1 113 ? 1.352 -1.505 19.032 1.00 93.25 113 LYS A CA 1
ATOM 912 C C . LYS A 1 113 ? 1.684 -2.115 17.662 1.00 93.25 113 LYS A C 1
ATOM 914 O O . LYS A 1 113 ? 2.395 -1.483 16.882 1.00 93.25 113 LYS A O 1
ATOM 919 N N . ASN A 1 114 ? 1.155 -3.300 17.359 1.00 92.69 114 ASN A N 1
ATOM 920 C CA . ASN A 1 114 ? 1.448 -4.011 16.114 1.00 92.69 114 ASN A CA 1
ATOM 921 C C . ASN A 1 114 ? 0.877 -3.248 14.912 1.00 92.69 114 ASN A C 1
ATOM 923 O O . ASN A 1 114 ? 1.596 -2.979 13.949 1.00 92.69 114 ASN A O 1
ATOM 927 N N . ALA A 1 115 ? -0.375 -2.786 15.011 1.00 93.62 115 ALA A N 1
ATOM 928 C CA . ALA A 1 115 ? -0.996 -1.954 13.982 1.00 93.62 115 ALA A CA 1
ATOM 929 C C . ALA A 1 115 ? -0.223 -0.641 13.772 1.00 93.62 115 ALA A C 1
ATOM 931 O O . ALA A 1 115 ? 0.009 -0.236 12.633 1.00 93.62 115 ALA A O 1
ATOM 932 N N . SER A 1 116 ? 0.232 0.001 14.855 1.00 94.62 116 SER A N 1
ATOM 933 C CA . SER A 1 116 ? 1.059 1.212 14.787 1.00 94.62 116 SER A CA 1
ATOM 934 C C . SER A 1 116 ? 2.366 0.986 14.025 1.00 94.62 116 SER A C 1
ATOM 936 O O . SER A 1 116 ? 2.770 1.826 13.222 1.00 94.62 116 SER A O 1
ATOM 938 N N . GLU A 1 117 ? 3.045 -0.138 14.258 1.00 95.31 117 GLU A N 1
ATOM 939 C CA . GLU A 1 117 ? 4.290 -0.481 13.565 1.00 95.31 117 GLU A CA 1
ATOM 940 C C . GLU A 1 117 ? 4.071 -0.820 12.084 1.00 95.31 117 GLU A C 1
ATOM 942 O O . GLU A 1 117 ? 4.870 -0.391 11.245 1.00 95.31 117 GLU A O 1
ATOM 947 N N . ILE A 1 118 ? 2.975 -1.514 11.752 1.00 95.38 118 ILE A N 1
ATOM 948 C CA . ILE A 1 118 ? 2.558 -1.764 10.364 1.00 95.38 118 ILE A CA 1
ATOM 949 C C . ILE A 1 118 ? 2.347 -0.432 9.641 1.00 95.38 118 ILE A C 1
ATOM 951 O O . ILE A 1 118 ? 2.980 -0.188 8.615 1.00 95.38 118 ILE A O 1
ATOM 955 N N . VAL A 1 119 ? 1.535 0.464 10.215 1.00 95.31 119 VAL A N 1
ATOM 956 C CA . VAL A 1 119 ? 1.240 1.788 9.644 1.00 95.31 119 VAL A CA 1
ATOM 957 C C . VAL A 1 119 ? 2.506 2.618 9.478 1.00 95.31 119 VAL A C 1
ATOM 959 O O . VAL A 1 119 ? 2.715 3.203 8.421 1.00 95.31 119 VAL A O 1
ATOM 962 N N . LYS A 1 120 ? 3.398 2.642 10.474 1.00 95.44 120 LYS A N 1
ATOM 963 C CA . LYS A 1 120 ? 4.682 3.353 10.360 1.00 95.44 120 LYS A CA 1
ATOM 964 C C . LYS A 1 120 ? 5.538 2.806 9.221 1.00 95.44 120 LYS A C 1
ATOM 966 O O . LYS A 1 120 ? 6.073 3.590 8.446 1.00 95.44 120 LYS A O 1
ATOM 971 N N . THR A 1 121 ? 5.654 1.485 9.108 1.00 96.69 121 THR A N 1
ATOM 972 C CA . THR A 1 121 ? 6.492 0.847 8.082 1.00 96.69 121 THR A CA 1
ATOM 973 C C . THR A 1 121 ? 5.915 1.058 6.679 1.00 96.69 121 THR A C 1
ATOM 975 O O . THR A 1 121 ? 6.655 1.407 5.763 1.00 96.69 121 THR A O 1
ATOM 978 N N . ALA A 1 122 ? 4.597 0.922 6.510 1.00 96.19 122 ALA A N 1
ATOM 979 C CA . ALA A 1 122 ? 3.923 1.206 5.244 1.00 96.19 122 ALA A CA 1
ATOM 980 C C . ALA A 1 122 ? 4.024 2.695 4.867 1.00 96.19 122 ALA A C 1
ATOM 982 O O . ALA A 1 122 ? 4.342 3.023 3.728 1.00 96.19 122 ALA A O 1
ATOM 983 N N . ASN A 1 123 ? 3.856 3.606 5.831 1.00 94.25 123 ASN A N 1
ATOM 984 C CA . ASN A 1 123 ? 4.020 5.041 5.593 1.00 94.25 123 ASN A CA 1
ATOM 985 C C . ASN A 1 123 ? 5.464 5.404 5.218 1.00 94.25 123 ASN A C 1
ATOM 987 O O . ASN A 1 123 ? 5.658 6.296 4.395 1.00 94.25 123 ASN A O 1
ATOM 991 N N . MET A 1 124 ? 6.476 4.712 5.760 1.00 94.50 124 MET A N 1
ATOM 992 C CA . MET A 1 124 ? 7.862 4.867 5.301 1.00 94.50 124 MET A CA 1
ATOM 993 C C . MET A 1 124 ? 8.007 4.478 3.827 1.00 94.50 124 MET A C 1
ATOM 995 O O . MET A 1 124 ? 8.556 5.263 3.063 1.00 94.50 124 MET A O 1
ATOM 999 N N . LEU A 1 125 ? 7.462 3.327 3.416 1.00 94.81 125 LEU A N 1
ATOM 1000 C CA . LEU A 1 125 ? 7.464 2.893 2.014 1.00 94.81 125 LEU A CA 1
ATOM 1001 C C . LEU A 1 125 ? 6.782 3.913 1.090 1.00 94.81 125 LEU A C 1
ATOM 1003 O O . LEU A 1 125 ? 7.337 4.280 0.059 1.00 94.81 125 LEU A O 1
ATOM 1007 N N . ILE A 1 126 ? 5.603 4.402 1.474 1.00 92.69 126 ILE A N 1
ATOM 1008 C CA . ILE A 1 126 ? 4.853 5.404 0.702 1.00 92.69 126 ILE A CA 1
ATOM 1009 C C . ILE A 1 126 ? 5.635 6.720 0.613 1.00 92.69 126 ILE A C 1
ATOM 1011 O O 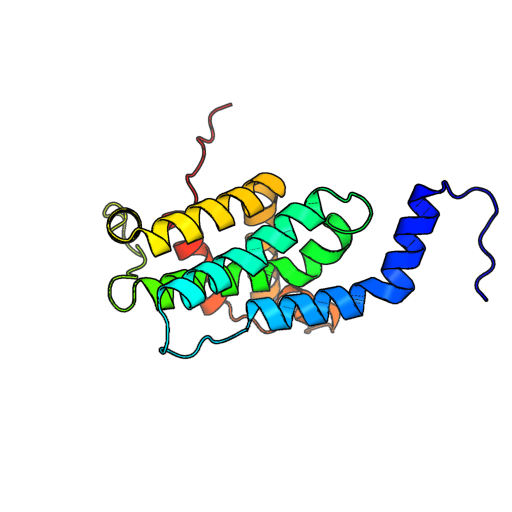. ILE A 1 126 ? 5.716 7.318 -0.455 1.00 92.69 126 ILE A O 1
ATOM 1015 N N . THR A 1 127 ? 6.266 7.151 1.707 1.00 91.44 127 THR A N 1
ATOM 1016 C CA . THR A 1 127 ? 7.091 8.369 1.716 1.00 91.44 127 THR A CA 1
ATOM 1017 C C . THR A 1 127 ? 8.305 8.223 0.796 1.00 91.44 127 THR A C 1
ATOM 1019 O O . THR A 1 127 ? 8.624 9.158 0.066 1.00 91.44 127 THR A O 1
ATOM 1022 N N . SER A 1 128 ? 8.944 7.047 0.765 1.00 91.00 128 SER A N 1
ATOM 1023 C CA . SER A 1 128 ? 10.037 6.741 -0.171 1.00 91.00 128 SER A CA 1
ATOM 1024 C C . SER A 1 128 ? 9.612 6.808 -1.644 1.00 91.00 128 SER A C 1
ATOM 1026 O O . SER A 1 128 ? 10.451 7.074 -2.499 1.00 91.00 128 SER A O 1
ATOM 1028 N N . LEU A 1 129 ? 8.326 6.600 -1.945 1.00 87.00 129 LEU A N 1
ATOM 1029 C CA . LEU A 1 129 ? 7.749 6.694 -3.294 1.00 87.00 129 LEU A CA 1
ATOM 1030 C C . LEU A 1 129 ? 7.239 8.088 -3.664 1.00 87.00 129 LEU A C 1
ATOM 1032 O O . LEU A 1 129 ? 6.821 8.281 -4.801 1.00 87.00 129 LEU A O 1
ATOM 1036 N N . ASN A 1 130 ? 7.303 9.044 -2.733 1.00 88.19 130 ASN A N 1
ATOM 1037 C CA . ASN A 1 130 ? 6.532 10.285 -2.729 1.00 88.19 130 ASN A CA 1
ATOM 1038 C C . ASN A 1 130 ? 5.023 10.043 -2.508 1.00 88.19 130 ASN A C 1
ATOM 1040 O O . ASN A 1 130 ? 4.360 9.290 -3.216 1.00 88.19 130 ASN A O 1
ATOM 1044 N N . THR A 1 131 ? 4.450 10.749 -1.536 1.00 88.81 131 THR A N 1
ATOM 1045 C CA . THR A 1 131 ? 3.017 10.709 -1.227 1.00 88.81 131 THR A CA 1
ATOM 1046 C C . THR A 1 131 ? 2.142 11.178 -2.395 1.00 88.81 131 THR A C 1
ATOM 1048 O O . THR A 1 131 ? 1.021 10.698 -2.529 1.00 88.81 131 THR A O 1
ATOM 1051 N N . ASP A 1 132 ? 2.626 12.069 -3.264 1.00 90.50 132 ASP A N 1
ATOM 1052 C CA . ASP A 1 132 ? 1.860 12.502 -4.443 1.00 90.50 132 ASP A CA 1
ATOM 1053 C C . ASP A 1 132 ? 1.647 11.346 -5.429 1.00 90.50 132 ASP A C 1
ATOM 1055 O O . ASP A 1 132 ? 0.535 11.148 -5.919 1.00 90.50 132 ASP A O 1
ATOM 1059 N N . PHE A 1 133 ? 2.667 10.497 -5.613 1.00 90.44 133 PHE A N 1
ATOM 1060 C CA . PHE A 1 133 ? 2.571 9.300 -6.452 1.00 90.44 133 PHE A CA 1
ATOM 1061 C C . PHE A 1 133 ? 1.455 8.361 -5.977 1.00 90.44 133 PHE A C 1
ATOM 1063 O O . PHE A 1 133 ? 0.746 7.782 -6.798 1.00 90.44 133 PHE A O 1
ATOM 1070 N N . LEU A 1 134 ? 1.250 8.240 -4.658 1.00 92.94 134 LEU A N 1
ATOM 1071 C CA . LEU A 1 134 ? 0.141 7.459 -4.112 1.00 92.94 134 LEU A CA 1
ATOM 1072 C C . LEU A 1 134 ? -1.214 7.962 -4.609 1.00 92.94 134 LEU A C 1
ATOM 1074 O O . LEU A 1 134 ? -2.049 7.169 -5.046 1.00 92.94 134 LEU A O 1
ATOM 1078 N N . TRP A 1 135 ? -1.454 9.265 -4.491 1.00 93.50 135 TRP A N 1
ATOM 1079 C CA . TRP A 1 135 ? -2.756 9.837 -4.812 1.00 93.50 135 TRP A CA 1
ATOM 1080 C C . TRP A 1 135 ? -3.004 9.877 -6.316 1.00 93.50 135 TRP A C 1
ATOM 1082 O O . TRP A 1 135 ? -4.125 9.583 -6.739 1.00 93.50 135 TRP A O 1
ATOM 1092 N N . ASP A 1 136 ? -1.969 10.143 -7.112 1.00 92.81 136 ASP A N 1
ATOM 1093 C CA . ASP A 1 136 ? -2.034 10.058 -8.571 1.00 92.81 136 ASP A CA 1
ATOM 1094 C C . ASP A 1 136 ? -2.364 8.629 -9.017 1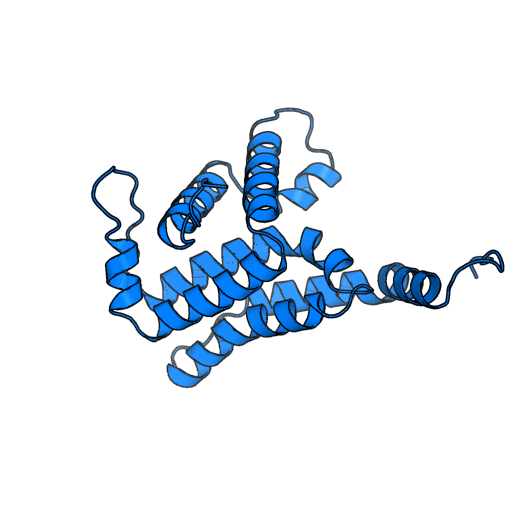.00 92.81 136 ASP A C 1
ATOM 1096 O O . ASP A 1 136 ? -3.275 8.419 -9.820 1.00 92.81 136 ASP A O 1
ATOM 1100 N N . TYR A 1 137 ? -1.706 7.625 -8.428 1.00 92.62 137 TYR A N 1
ATOM 1101 C CA . TYR A 1 137 ? -1.975 6.221 -8.732 1.00 92.62 137 TYR A CA 1
ATOM 1102 C C . TYR A 1 137 ? -3.396 5.793 -8.349 1.00 92.62 137 TYR A C 1
ATOM 1104 O O . TYR A 1 137 ? -4.089 5.157 -9.145 1.00 92.62 137 TYR A O 1
ATOM 1112 N N . MET A 1 138 ? -3.858 6.149 -7.144 1.00 93.69 138 MET A N 1
ATOM 1113 C CA . MET A 1 138 ? -5.218 5.819 -6.700 1.00 93.69 138 MET A CA 1
ATOM 1114 C C . MET A 1 138 ? -6.276 6.495 -7.574 1.00 93.69 138 MET A C 1
ATOM 1116 O O . MET A 1 138 ? -7.294 5.876 -7.885 1.00 93.69 138 MET A O 1
ATOM 1120 N N . THR A 1 139 ? -6.027 7.736 -7.996 1.00 93.12 139 THR A N 1
ATOM 1121 C CA . THR A 1 139 ? -6.901 8.459 -8.927 1.00 93.12 139 THR A CA 1
ATOM 1122 C C . THR A 1 139 ? -6.944 7.750 -10.276 1.00 93.12 139 THR A C 1
ATOM 1124 O O . THR A 1 139 ? -8.036 7.439 -10.746 1.00 93.12 139 THR A O 1
ATOM 1127 N N . GLY A 1 140 ? -5.786 7.385 -10.836 1.00 91.38 140 GLY A N 1
ATOM 1128 C CA . GLY A 1 140 ? -5.703 6.629 -12.087 1.00 91.38 140 GLY A CA 1
ATOM 1129 C C . GLY A 1 140 ? -6.462 5.300 -12.029 1.00 91.38 140 GLY A C 1
ATOM 1130 O O . GLY A 1 140 ? -7.283 5.023 -12.897 1.00 91.38 140 GLY A O 1
ATOM 1131 N N . CYS A 1 141 ? -6.297 4.520 -10.954 1.00 90.56 141 CYS A N 1
ATOM 1132 C CA . CYS A 1 141 ? -7.038 3.265 -10.771 1.00 90.56 141 CYS A CA 1
ATOM 1133 C C . CYS A 1 141 ? -8.562 3.473 -10.755 1.00 90.56 141 CYS A C 1
ATOM 1135 O O . CYS A 1 141 ? -9.317 2.657 -11.289 1.00 90.56 141 CYS A O 1
ATOM 1137 N N . ILE A 1 142 ? -9.031 4.549 -10.116 1.00 91.94 142 ILE A N 1
ATOM 1138 C CA . ILE A 1 142 ? -10.457 4.889 -10.038 1.00 91.94 142 ILE A CA 1
ATOM 1139 C C . ILE A 1 142 ? -10.981 5.332 -11.407 1.00 91.94 142 ILE A C 1
ATOM 1141 O O . ILE A 1 142 ? -12.031 4.853 -11.837 1.00 91.94 142 ILE A O 1
ATOM 1145 N N . GLU A 1 143 ? -10.259 6.210 -12.102 1.00 90.81 143 GLU A N 1
ATOM 1146 C CA . GLU A 1 143 ? -10.609 6.682 -13.446 1.00 90.81 143 GLU A CA 1
ATOM 1147 C C . GLU A 1 143 ? -10.672 5.531 -14.456 1.00 90.81 143 GLU A C 1
ATOM 1149 O O . GLU A 1 143 ? -11.624 5.448 -15.240 1.00 90.81 143 GLU A O 1
ATOM 1154 N N . ASP A 1 144 ? -9.717 4.605 -14.386 1.00 86.56 144 ASP A N 1
ATOM 1155 C CA . ASP A 1 144 ? -9.686 3.396 -15.206 1.00 86.56 144 ASP A CA 1
ATOM 1156 C C . ASP A 1 144 ? -10.881 2.483 -14.910 1.00 86.56 144 ASP A C 1
ATOM 1158 O O . ASP A 1 144 ? -11.500 1.951 -15.831 1.00 86.56 144 ASP A O 1
ATOM 1162 N N . CYS A 1 145 ? -11.259 2.328 -13.636 1.00 85.81 145 CYS A N 1
ATOM 1163 C CA . CYS A 1 145 ? -12.412 1.513 -13.251 1.00 85.81 145 CYS A CA 1
ATOM 1164 C C . CYS A 1 145 ? -13.758 2.130 -13.682 1.00 85.81 145 CYS A C 1
ATOM 1166 O O . CYS A 1 145 ? -14.726 1.396 -13.888 1.00 85.81 145 CYS A O 1
ATOM 1168 N N . LEU A 1 146 ? -13.839 3.460 -13.788 1.00 85.19 146 LEU A N 1
ATOM 1169 C CA . LEU A 1 146 ? -15.039 4.194 -14.214 1.00 85.19 146 LEU A CA 1
ATOM 1170 C C . LEU A 1 146 ? -15.139 4.350 -15.735 1.00 85.19 146 LEU A C 1
ATOM 1172 O O . LEU A 1 146 ? -16.226 4.572 -16.271 1.00 85.19 146 LEU A O 1
ATOM 1176 N N . SER A 1 147 ? -14.016 4.255 -16.439 1.00 82.12 147 SER A N 1
ATOM 1177 C CA . SER A 1 147 ? -13.976 4.368 -17.888 1.00 82.12 147 SER A CA 1
ATOM 1178 C C . SER A 1 147 ? -14.478 3.073 -18.534 1.00 82.12 147 SER A C 1
ATOM 1180 O O . SER A 1 147 ? -13.741 2.105 -18.667 1.00 82.12 147 SER A O 1
ATOM 1182 N N . ASP A 1 148 ? -15.714 3.080 -19.046 1.00 60.19 148 ASP A N 1
ATOM 1183 C CA . ASP A 1 148 ? -16.350 1.995 -19.833 1.00 60.19 148 ASP A CA 1
ATOM 1184 C C . ASP A 1 148 ? -15.613 1.625 -21.147 1.00 60.19 148 ASP A C 1
ATOM 1186 O O . ASP A 1 148 ? -16.108 0.866 -21.987 1.00 60.19 148 ASP A O 1
ATOM 1190 N N . LYS A 1 149 ? -14.416 2.171 -21.383 1.00 56.94 149 LYS A N 1
ATOM 1191 C CA . LYS A 1 149 ? -13.636 1.926 -22.592 1.00 56.94 149 LYS A CA 1
ATOM 1192 C C . LYS A 1 149 ? -13.039 0.527 -22.522 1.00 56.94 149 LYS A C 1
ATOM 1194 O O . LYS A 1 149 ? -12.014 0.336 -21.883 1.00 56.94 149 LYS A O 1
ATOM 1199 N N . ASN A 1 150 ? -13.701 -0.415 -23.203 1.00 48.69 150 ASN A N 1
ATOM 1200 C CA . ASN A 1 150 ? -13.188 -1.701 -23.690 1.00 48.69 150 ASN A CA 1
ATOM 1201 C C . ASN A 1 150 ? -11.942 -2.169 -22.940 1.00 48.69 150 ASN A C 1
ATOM 1203 O O . ASN A 1 150 ? -10.847 -1.796 -23.353 1.00 48.69 150 ASN A O 1
ATOM 1207 N N . LYS A 1 151 ? -12.128 -2.963 -21.874 1.00 53.41 151 LYS A N 1
ATOM 1208 C CA . LYS A 1 151 ? -11.072 -3.616 -21.081 1.00 53.41 151 LYS A CA 1
ATOM 1209 C C . LYS A 1 151 ? -9.964 -4.148 -21.993 1.00 53.41 151 LYS A C 1
ATOM 1211 O O . LYS A 1 151 ? -10.021 -5.284 -22.458 1.00 53.41 151 LYS A O 1
ATOM 1216 N N . SER A 1 152 ? -8.980 -3.309 -22.289 1.00 52.50 152 SER A N 1
ATOM 1217 C CA . SER A 1 152 ? -7.767 -3.739 -22.951 1.00 52.50 152 SER A CA 1
ATOM 1218 C C . SER A 1 152 ? -6.979 -4.517 -21.905 1.00 52.50 152 SER A C 1
ATOM 1220 O O . SER A 1 152 ? -7.085 -4.239 -20.706 1.00 52.50 152 SER A O 1
ATOM 1222 N N . THR A 1 153 ? -6.193 -5.497 -22.331 1.00 51.28 153 THR A N 1
ATOM 1223 C CA . THR A 1 153 ? -5.356 -6.312 -21.439 1.00 51.28 153 THR A CA 1
ATOM 1224 C C . THR A 1 153 ? -4.478 -5.442 -20.528 1.00 51.28 153 THR A C 1
ATOM 1226 O O . THR A 1 153 ? -4.215 -5.818 -19.392 1.00 51.28 153 THR A O 1
ATOM 1229 N N . GLN A 1 154 ? -4.105 -4.241 -20.986 1.00 48.31 154 GLN A N 1
ATOM 1230 C CA . GLN A 1 154 ? -3.298 -3.267 -20.249 1.00 48.31 154 GLN A CA 1
ATOM 1231 C C . GLN A 1 154 ? -4.074 -2.562 -19.116 1.00 48.31 154 GLN A C 1
ATOM 1233 O O . GLN A 1 154 ? -3.512 -2.315 -18.057 1.00 48.31 154 GLN A O 1
ATOM 1238 N N . THR A 1 155 ? -5.379 -2.312 -19.281 1.00 50.06 155 THR A N 1
ATOM 1239 C CA . THR A 1 155 ? -6.246 -1.688 -18.253 1.00 50.06 155 THR A CA 1
ATOM 1240 C C . THR A 1 155 ? -6.571 -2.658 -17.104 1.00 50.06 155 THR A C 1
ATOM 1242 O O . THR A 1 155 ? -6.757 -2.251 -15.957 1.00 50.06 155 THR A O 1
ATOM 1245 N N . GLN A 1 156 ? -6.611 -3.967 -17.387 1.00 51.38 156 GLN A N 1
ATOM 1246 C CA . GLN A 1 156 ? -6.754 -4.996 -16.347 1.00 51.38 156 GLN A CA 1
ATOM 1247 C C . GLN A 1 156 ? -5.486 -5.180 -15.503 1.00 51.38 156 GLN A C 1
ATOM 1249 O O . GLN A 1 156 ? -5.609 -5.545 -14.338 1.00 51.38 156 GLN A O 1
ATOM 1254 N N . LEU A 1 157 ? -4.306 -4.913 -16.072 1.00 52.56 157 LEU A N 1
ATOM 1255 C CA . LEU A 1 157 ? -3.007 -5.004 -15.391 1.00 52.56 157 LEU A CA 1
ATOM 1256 C C . LEU A 1 157 ? -2.817 -3.914 -14.325 1.00 52.56 157 LEU A C 1
ATOM 1258 O O . LEU A 1 157 ? -2.212 -4.172 -13.296 1.00 52.56 157 LEU A O 1
ATOM 1262 N N . VAL A 1 158 ? -3.359 -2.710 -14.536 1.00 58.19 158 VAL A N 1
ATOM 1263 C CA . VAL A 1 158 ? -3.233 -1.609 -13.560 1.00 58.19 158 VAL A CA 1
ATOM 1264 C C . VAL A 1 158 ? -4.159 -1.818 -12.361 1.00 58.19 158 VAL A C 1
ATOM 1266 O O . VAL A 1 158 ? -3.766 -1.616 -11.216 1.00 58.19 158 VAL A O 1
ATOM 1269 N N . THR A 1 159 ? -5.396 -2.256 -12.610 1.00 60.69 159 THR A N 1
ATOM 1270 C CA . THR A 1 159 ? -6.396 -2.440 -11.546 1.00 60.69 159 THR A CA 1
ATOM 1271 C C . THR A 1 159 ? -6.359 -3.831 -10.919 1.00 60.69 159 THR A C 1
ATOM 1273 O O . THR A 1 159 ? -7.005 -4.035 -9.896 1.00 60.69 159 THR A O 1
ATOM 1276 N N . ASN A 1 160 ? -5.655 -4.809 -11.504 1.00 72.12 160 ASN A N 1
ATOM 1277 C CA . ASN A 1 160 ? -5.612 -6.205 -11.045 1.00 72.12 160 ASN A CA 1
ATOM 1278 C C . ASN A 1 160 ? -6.997 -6.735 -10.616 1.00 72.12 160 ASN A C 1
ATOM 1280 O O . ASN A 1 160 ? -7.159 -7.316 -9.540 1.00 72.12 160 ASN A O 1
ATOM 1284 N N . GLY A 1 161 ? -8.033 -6.450 -11.415 1.00 77.38 161 GLY A N 1
ATOM 1285 C CA . GLY A 1 161 ? -9.415 -6.860 -11.133 1.00 77.38 161 GLY A CA 1
ATOM 1286 C C . GLY A 1 161 ? -10.109 -6.132 -9.973 1.00 77.38 161 GLY A C 1
ATOM 1287 O O . GLY A 1 161 ? -11.157 -6.599 -9.524 1.00 77.38 161 GLY A O 1
ATOM 1288 N N . ALA A 1 162 ? -9.561 -5.015 -9.486 1.00 86.12 162 ALA A N 1
ATOM 1289 C CA . ALA A 1 162 ? -10.175 -4.203 -8.444 1.00 86.12 162 ALA A CA 1
ATOM 1290 C C . ALA A 1 162 ? -11.540 -3.668 -8.867 1.00 86.12 162 ALA A C 1
ATOM 1292 O O . ALA A 1 162 ? -11.764 -3.281 -10.015 1.00 86.12 162 ALA A O 1
ATOM 1293 N N . THR A 1 163 ? -12.451 -3.609 -7.903 1.00 90.50 163 THR A N 1
ATOM 1294 C CA . THR A 1 163 ? -13.750 -2.956 -8.094 1.00 90.50 163 THR A CA 1
ATOM 1295 C C . THR A 1 163 ? -13.691 -1.511 -7.617 1.00 90.50 163 THR A C 1
ATOM 1297 O O . THR A 1 163 ? -12.941 -1.187 -6.698 1.00 90.50 163 THR A O 1
ATOM 1300 N N . ILE A 1 164 ? -14.556 -0.646 -8.153 1.00 90.81 164 ILE A N 1
ATOM 1301 C CA . ILE A 1 164 ? -14.672 0.741 -7.680 1.00 90.81 164 ILE A CA 1
ATOM 1302 C C . ILE A 1 164 ? -14.931 0.816 -6.166 1.00 90.81 164 ILE A C 1
ATOM 1304 O O . ILE A 1 164 ? -14.342 1.636 -5.470 1.00 90.81 164 ILE A O 1
ATOM 1308 N N . SER A 1 165 ? -15.745 -0.098 -5.627 1.00 91.75 165 SER A N 1
ATOM 1309 C CA . SER A 1 165 ? -16.037 -0.173 -4.191 1.00 91.75 165 SER A CA 1
ATOM 1310 C C . SER A 1 165 ? -14.810 -0.547 -3.360 1.00 91.75 165 SER A C 1
ATOM 1312 O O . SER A 1 165 ? -14.657 -0.063 -2.236 1.00 91.75 165 SER A O 1
ATOM 1314 N N . GLU A 1 166 ? -13.957 -1.428 -3.881 1.00 94.00 166 GLU A N 1
ATOM 1315 C CA . GLU A 1 166 ? -12.692 -1.779 -3.242 1.00 94.00 166 GLU A CA 1
ATOM 1316 C C . GLU A 1 166 ? -11.759 -0.568 -3.231 1.00 94.00 166 GLU A C 1
ATOM 1318 O O . GLU A 1 166 ? -11.294 -0.177 -2.163 1.00 94.00 166 GLU A O 1
ATOM 1323 N N . LEU A 1 167 ? -11.563 0.077 -4.384 1.00 94.69 167 LEU A N 1
ATOM 1324 C CA . LEU A 1 167 ? -10.707 1.257 -4.508 1.00 94.69 167 LEU A CA 1
ATOM 1325 C C . LEU A 1 167 ? -11.160 2.383 -3.575 1.00 94.69 167 LEU A C 1
ATOM 1327 O O . LEU A 1 167 ? -10.342 2.908 -2.829 1.00 94.69 167 LEU A O 1
ATOM 1331 N N . CYS A 1 168 ? -12.461 2.686 -3.514 1.00 93.94 168 CYS A N 1
ATOM 1332 C CA . CYS A 1 168 ? -12.993 3.673 -2.572 1.00 93.94 168 CYS A CA 1
ATOM 1333 C C . CYS A 1 168 ? -12.708 3.303 -1.108 1.00 93.94 168 CYS A C 1
ATOM 1335 O O . CYS A 1 168 ? -12.382 4.173 -0.304 1.00 93.94 168 CYS A O 1
ATOM 1337 N N . THR A 1 169 ? -12.815 2.020 -0.753 1.00 94.25 169 THR A N 1
ATOM 1338 C CA . THR A 1 169 ? -12.527 1.530 0.606 1.00 94.25 169 THR A CA 1
ATOM 1339 C C . THR A 1 169 ? -11.050 1.712 0.954 1.00 94.25 169 THR A C 1
ATOM 1341 O O . THR A 1 169 ? -10.733 2.212 2.033 1.00 94.25 169 THR A O 1
ATOM 1344 N N . LEU A 1 170 ? -10.154 1.355 0.028 1.00 95.56 170 LEU A N 1
ATOM 1345 C CA . LEU A 1 170 ? -8.712 1.549 0.174 1.00 95.56 170 LEU A CA 1
ATOM 1346 C C . LEU A 1 170 ? -8.368 3.038 0.276 1.00 95.56 170 LEU A C 1
ATOM 1348 O O . LEU A 1 170 ? -7.606 3.418 1.156 1.00 95.56 170 LEU A O 1
ATOM 1352 N N . THR A 1 171 ? -8.974 3.901 -0.542 1.00 94.12 171 THR A N 1
ATOM 1353 C CA . THR A 1 171 ? -8.773 5.356 -0.469 1.00 94.12 171 THR A CA 1
ATOM 1354 C C . THR A 1 171 ? -9.202 5.926 0.881 1.00 94.12 171 THR A C 1
ATOM 1356 O O . THR A 1 171 ? -8.438 6.677 1.481 1.00 94.12 171 THR A O 1
ATOM 1359 N N . VAL A 1 172 ? -10.386 5.565 1.394 1.00 91.88 172 VAL A N 1
ATOM 1360 C CA . VAL A 1 172 ? -10.844 6.027 2.720 1.00 91.88 172 VAL A CA 1
ATOM 1361 C C . VAL A 1 172 ? -9.888 5.556 3.815 1.00 91.88 172 VAL A C 1
ATOM 1363 O O . VAL A 1 172 ? -9.488 6.351 4.660 1.00 91.88 172 VAL A O 1
ATOM 1366 N N . PHE A 1 173 ? -9.459 4.293 3.764 1.00 93.88 173 PHE A N 1
ATOM 1367 C CA . PHE A 1 173 ? -8.449 3.772 4.682 1.00 93.88 173 PHE A CA 1
ATOM 1368 C C . PHE A 1 173 ? -7.142 4.574 4.626 1.00 93.88 173 PHE A C 1
ATOM 1370 O O . PHE A 1 173 ? -6.642 4.990 5.667 1.00 93.88 173 PHE A O 1
ATOM 1377 N N . LEU A 1 174 ? -6.608 4.832 3.428 1.00 93.44 174 LEU A N 1
ATOM 1378 C CA . LEU A 1 174 ? -5.377 5.603 3.242 1.00 93.44 174 LEU A CA 1
ATOM 1379 C C . LEU A 1 174 ? -5.509 7.018 3.819 1.00 93.44 174 LEU A C 1
ATOM 1381 O O . LEU A 1 174 ? -4.593 7.481 4.493 1.00 93.44 174 LEU A O 1
ATOM 1385 N N . LEU A 1 175 ? -6.652 7.682 3.618 1.00 90.62 175 LEU A N 1
ATOM 1386 C CA . LEU A 1 175 ? -6.928 9.010 4.182 1.00 90.62 175 LEU A CA 1
ATOM 1387 C C . LEU A 1 175 ? -6.952 9.017 5.720 1.00 90.62 175 LEU A C 1
ATOM 1389 O O . LEU A 1 175 ? -6.608 10.031 6.323 1.00 90.62 175 LEU A O 1
ATOM 1393 N N . ASP A 1 176 ? -7.335 7.905 6.352 1.00 88.06 176 ASP A N 1
ATOM 1394 C CA . ASP A 1 176 ? -7.360 7.768 7.811 1.00 88.06 176 ASP A CA 1
ATOM 1395 C C . ASP A 1 176 ? -5.976 7.461 8.425 1.00 88.06 176 ASP A C 1
ATOM 1397 O O . ASP A 1 176 ? -5.745 7.767 9.600 1.00 88.06 176 ASP A O 1
ATOM 1401 N N . VAL A 1 177 ? -5.062 6.827 7.674 1.00 89.56 177 VAL A N 1
ATOM 1402 C CA . VAL A 1 177 ? -3.776 6.314 8.208 1.00 89.56 177 VAL A CA 1
ATOM 1403 C C . VAL A 1 177 ? -2.536 7.054 7.716 1.00 89.56 177 VAL A C 1
ATOM 1405 O O . VAL A 1 177 ? -1.492 7.009 8.376 1.00 89.56 177 VAL A O 1
ATOM 1408 N N . ILE A 1 178 ? -2.629 7.738 6.579 1.00 86.50 178 ILE A N 1
ATOM 1409 C CA . ILE A 1 178 ? -1.547 8.559 6.050 1.00 86.50 178 ILE A CA 1
ATOM 1410 C C . ILE A 1 178 ? -1.731 9.959 6.613 1.00 86.50 178 ILE A C 1
ATOM 1412 O O . ILE A 1 178 ? -2.749 10.600 6.344 1.00 86.50 178 ILE A O 1
ATOM 1416 N N . PRO A 1 179 ? -0.757 10.473 7.384 1.00 74.12 179 PRO A N 1
ATOM 1417 C CA . PRO A 1 179 ? -0.772 11.869 7.760 1.00 74.12 179 PRO A CA 1
ATOM 1418 C C . PRO A 1 179 ? -0.802 12.674 6.466 1.00 74.12 179 PRO A C 1
ATOM 1420 O O . PRO A 1 179 ? 0.131 12.590 5.667 1.00 74.12 179 PRO A O 1
ATOM 1423 N N . LEU A 1 180 ? -1.869 13.443 6.254 1.00 62.94 180 LEU A N 1
ATOM 1424 C CA . LEU A 1 180 ? -1.880 14.494 5.250 1.00 62.94 180 LEU A CA 1
ATOM 1425 C C . LEU A 1 180 ? -0.832 15.506 5.709 1.00 62.94 180 LEU A C 1
ATOM 1427 O O . LEU A 1 180 ? -1.143 16.437 6.452 1.00 62.94 180 LEU A O 1
ATOM 1431 N N . VAL A 1 181 ? 0.436 15.258 5.374 1.00 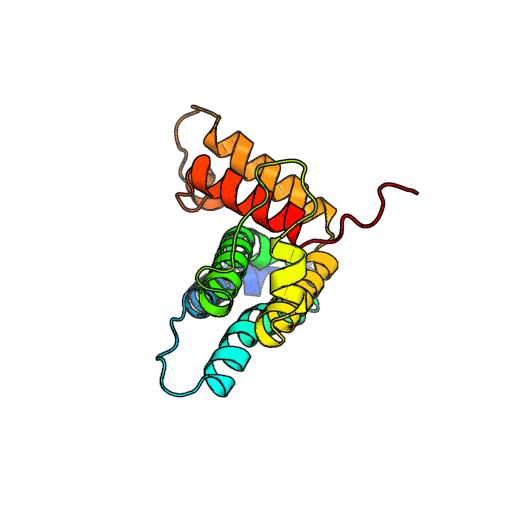55.72 181 VAL A N 1
ATOM 1432 C CA . VAL A 1 181 ? 1.501 16.225 5.586 1.00 55.72 181 VAL A CA 1
ATOM 1433 C C . VAL A 1 181 ? 1.009 17.474 4.876 1.00 55.72 181 VAL A C 1
ATOM 1435 O O . VAL A 1 181 ? 0.698 17.450 3.688 1.00 55.72 181 VAL A O 1
ATOM 1438 N N . SER A 1 182 ? 0.773 18.498 5.687 1.00 41.34 182 SER A N 1
ATOM 1439 C CA . SER A 1 182 ? 0.133 19.762 5.361 1.00 41.34 182 SER A CA 1
ATOM 1440 C C . SER A 1 182 ? 0.426 20.185 3.924 1.00 41.34 182 SER A C 1
ATOM 1442 O O . SER A 1 182 ? 1.588 20.383 3.581 1.00 41.34 182 SER A O 1
ATOM 1444 N N . ARG A 1 183 ? -0.626 20.397 3.121 1.00 40.22 183 ARG A N 1
ATOM 1445 C CA . ARG A 1 183 ? -0.595 21.185 1.874 1.00 40.22 183 ARG A CA 1
ATOM 1446 C C . ARG A 1 183 ? -0.241 22.655 2.164 1.00 40.22 183 ARG A C 1
ATOM 1448 O O . ARG A 1 183 ? -1.004 23.550 1.832 1.00 40.22 183 ARG A O 1
ATOM 1455 N N . ASN A 1 184 ? 0.870 22.891 2.850 1.00 33.22 184 ASN A N 1
ATOM 1456 C CA . ASN A 1 184 ? 1.424 24.197 3.160 1.00 33.22 184 ASN A CA 1
ATOM 1457 C C . ASN A 1 184 ? 2.914 24.157 2.808 1.00 33.22 184 ASN A C 1
ATOM 1459 O O . ASN A 1 184 ? 3.763 23.949 3.677 1.00 33.22 184 ASN A O 1
ATOM 1463 N N . ALA A 1 185 ? 3.199 24.347 1.526 1.00 33.06 185 ALA A N 1
ATOM 1464 C CA . ALA A 1 185 ? 4.386 25.045 1.056 1.00 33.06 185 ALA A CA 1
ATOM 1465 C C . ALA A 1 185 ? 3.907 26.079 0.033 1.00 33.06 185 ALA A C 1
ATOM 1467 O O . ALA A 1 185 ? 3.096 25.688 -0.838 1.00 33.06 185 ALA A O 1
#